Protein AF-A0A915CXR0-F1 (afdb_monomer)

Secondary structure (DSSP, 8-state):
--------HHHHHTTTT---TTT-SS-EEEEEEEHHHHHHSHHHHHHHHHHHHHHHHHBTBPPTTS--EEEEEE-SSEEEEEEE-EEEEHHHHHH--TTSPPPHHHHHHHHHHHHHHHHHHHHTTEE-S---GGGEEEEPTT-TTTTT-EEE--GGG-EE-EEE-SSSEEEPPPPS-----S-GGGS-HHHHHHHHHHHHHHTT-

Radius of gyration: 19.07 Å; Cα contacts (8 Å, |Δi|>4): 273; chains: 1; bounding box: 48×56×52 Å

Structure (mmCIF, N/CA/C/O backbone):
data_AF-A0A915CXR0-F1
#
_entry.id   AF-A0A915CXR0-F1
#
loop_
_atom_site.group_PDB
_atom_site.id
_atom_site.type_symbol
_atom_site.label_atom_id
_atom_site.label_alt_id
_atom_site.label_comp_id
_atom_site.label_asym_id
_atom_site.label_entity_id
_atom_site.label_seq_id
_atom_site.pdbx_PDB_ins_code
_atom_site.Cartn_x
_atom_site.Cartn_y
_atom_site.Cartn_z
_atom_site.occupancy
_atom_site.B_iso_or_equiv
_atom_site.auth_seq_id
_atom_site.auth_comp_id
_atom_site.auth_asym_id
_atom_site.auth_atom_id
_atom_site.pdbx_PDB_model_num
ATOM 1 N N . MET A 1 1 ? 15.111 2.502 7.261 1.00 26.78 1 MET A N 1
ATOM 2 C CA . MET A 1 1 ? 13.637 2.606 7.262 1.00 26.78 1 MET A CA 1
ATOM 3 C C . MET A 1 1 ? 13.301 4.080 7.362 1.00 26.78 1 MET A C 1
ATOM 5 O O . MET A 1 1 ? 13.841 4.718 8.256 1.00 26.78 1 MET A O 1
ATOM 9 N N . ALA A 1 2 ? 12.519 4.637 6.434 1.00 27.25 2 ALA A N 1
ATOM 10 C CA . ALA A 1 2 ? 12.074 6.025 6.554 1.00 27.25 2 ALA A CA 1
ATOM 11 C C . ALA A 1 2 ? 11.246 6.151 7.842 1.00 27.25 2 ALA A C 1
ATOM 13 O O . ALA A 1 2 ? 10.321 5.364 8.048 1.00 27.25 2 ALA A O 1
ATOM 14 N N . LYS A 1 3 ? 11.623 7.074 8.732 1.00 24.77 3 LYS A N 1
ATOM 15 C CA . LYS A 1 3 ? 10.850 7.368 9.942 1.00 24.77 3 LYS A CA 1
ATOM 16 C C . LYS A 1 3 ? 9.503 7.946 9.499 1.00 24.77 3 LYS A C 1
ATOM 18 O O . LYS A 1 3 ? 9.456 9.057 8.987 1.00 24.77 3 LYS A O 1
ATOM 23 N N . LEU A 1 4 ? 8.426 7.182 9.678 1.00 31.64 4 LEU A N 1
ATOM 24 C CA . LEU A 1 4 ? 7.075 7.732 9.756 1.00 31.64 4 LEU A CA 1
ATOM 25 C C . LEU A 1 4 ? 7.041 8.559 11.041 1.00 31.64 4 LEU A C 1
ATOM 27 O O . LEU A 1 4 ? 7.026 7.992 12.130 1.00 31.64 4 LEU A O 1
ATOM 31 N N . LYS A 1 5 ? 7.138 9.881 10.927 1.00 31.34 5 LYS A N 1
ATOM 32 C CA . LYS A 1 5 ? 6.724 10.760 12.014 1.00 31.34 5 LYS A CA 1
ATOM 33 C C . LYS A 1 5 ? 5.252 11.087 11.772 1.00 31.34 5 LYS A C 1
ATOM 35 O O . LYS A 1 5 ? 4.917 11.587 10.701 1.00 31.34 5 LYS A O 1
ATOM 40 N N . GLU A 1 6 ? 4.392 10.799 12.744 1.00 36.78 6 GLU A N 1
ATOM 41 C CA . GLU A 1 6 ? 3.196 11.619 12.943 1.00 36.78 6 GLU A CA 1
ATOM 42 C C . GLU A 1 6 ? 3.721 12.991 13.357 1.00 36.78 6 GLU A C 1
ATOM 44 O O . GLU A 1 6 ? 4.193 13.174 14.475 1.00 36.78 6 GLU A O 1
ATOM 49 N N . VAL A 1 7 ? 3.781 13.915 12.408 1.00 38.22 7 VAL A N 1
ATOM 50 C CA . VAL A 1 7 ? 4.000 15.328 12.710 1.00 38.22 7 VAL A CA 1
ATOM 51 C C . VAL A 1 7 ? 2.616 15.946 12.596 1.00 38.22 7 VAL A C 1
ATOM 53 O O . VAL A 1 7 ? 1.957 15.755 11.568 1.00 38.22 7 VAL A O 1
ATOM 56 N N . SER A 1 8 ? 2.145 16.628 13.645 1.00 36.28 8 SER A N 1
ATOM 57 C CA . SER A 1 8 ? 1.047 17.579 13.474 1.00 36.28 8 SER A CA 1
ATOM 58 C C . SER A 1 8 ? 1.464 18.504 12.335 1.00 36.28 8 SER A C 1
ATOM 60 O O . SER A 1 8 ? 2.597 18.978 12.303 1.00 36.28 8 SER A O 1
ATOM 62 N N . ALA A 1 9 ? 0.598 18.670 11.337 1.00 42.03 9 ALA A N 1
ATOM 63 C CA . ALA A 1 9 ? 0.934 19.358 10.089 1.00 42.03 9 ALA A CA 1
ATOM 64 C C . ALA A 1 9 ? 1.612 20.731 10.315 1.00 42.03 9 ALA A C 1
ATOM 66 O O . ALA A 1 9 ? 2.439 21.142 9.509 1.00 42.03 9 ALA A O 1
ATOM 67 N N . GLU A 1 10 ? 1.351 21.348 11.465 1.00 39.72 10 GLU A N 1
ATOM 68 C CA . GLU A 1 10 ? 1.791 22.664 11.922 1.00 39.72 10 GLU A CA 1
ATOM 69 C C . GLU A 1 10 ? 3.322 22.864 12.017 1.00 39.72 10 GLU A C 1
ATOM 71 O O . GLU A 1 10 ? 3.811 23.930 11.654 1.00 39.72 10 GLU A O 1
ATOM 76 N N . GLU A 1 11 ? 4.128 21.877 12.440 1.00 41.47 11 GLU A N 1
ATOM 77 C CA . GLU A 1 11 ? 5.574 22.117 12.674 1.00 41.47 11 GLU A CA 1
ATOM 78 C C . GLU A 1 11 ? 6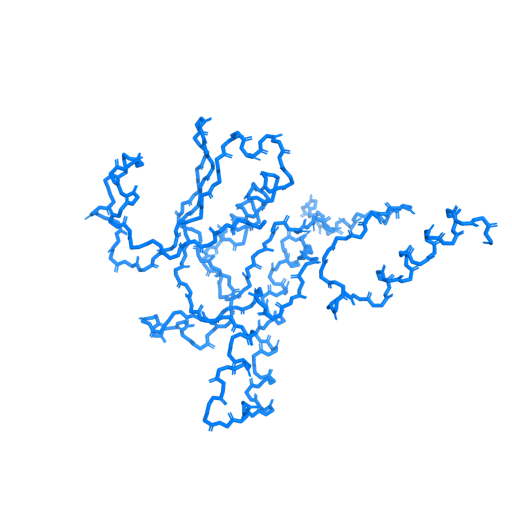.454 21.990 11.409 1.00 41.47 11 GLU A C 1
ATOM 80 O O . GLU A 1 11 ? 7.523 22.597 11.322 1.00 41.47 11 GLU A O 1
ATOM 85 N N . GLU A 1 12 ? 6.027 21.233 10.386 1.00 44.91 12 GLU A N 1
ATOM 86 C CA . GLU A 1 12 ? 6.722 21.180 9.080 1.00 44.91 12 GLU A CA 1
ATOM 87 C C . GLU A 1 12 ? 6.175 22.200 8.059 1.00 44.91 12 GLU A C 1
ATOM 89 O O . GLU A 1 12 ? 6.807 22.434 7.021 1.00 44.91 12 GLU A O 1
ATOM 94 N N . GLU A 1 13 ? 5.037 22.836 8.356 1.00 48.12 13 GLU A N 1
ATOM 95 C CA . GLU A 1 13 ? 4.336 23.814 7.513 1.00 48.12 13 GLU A CA 1
ATOM 96 C C . GLU A 1 13 ? 5.181 25.052 7.179 1.00 48.12 13 GLU A C 1
ATOM 98 O O . GLU A 1 13 ? 5.243 25.478 6.019 1.00 48.12 13 GLU A O 1
ATOM 103 N N . GLU A 1 14 ? 5.902 25.585 8.165 1.00 43.41 14 GLU A N 1
ATOM 104 C CA . GLU A 1 14 ? 6.707 26.802 8.015 1.00 43.41 14 GLU A CA 1
ATOM 105 C C . GLU A 1 14 ? 8.065 26.526 7.336 1.00 43.4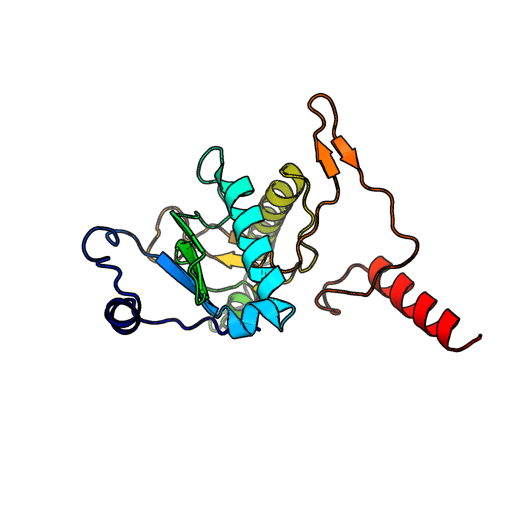1 14 GLU A C 1
ATOM 107 O O . GLU A 1 14 ? 8.513 27.271 6.463 1.00 43.41 14 GLU A O 1
ATOM 112 N N . SER A 1 15 ? 8.672 25.374 7.638 1.00 43.75 15 SER A N 1
ATOM 113 C CA . SER A 1 15 ? 9.957 24.904 7.087 1.00 43.75 15 SER A CA 1
ATOM 114 C C . SER A 1 15 ? 9.904 24.587 5.584 1.00 43.75 15 SER A C 1
ATOM 116 O O . SER A 1 15 ? 10.881 24.769 4.849 1.00 43.75 15 SER A O 1
ATOM 118 N N . LEU A 1 16 ? 8.753 24.113 5.095 1.00 51.19 16 LEU A N 1
ATOM 119 C CA . LEU A 1 16 ? 8.581 23.676 3.708 1.00 51.19 16 LEU A CA 1
ATOM 120 C C . LEU A 1 16 ? 8.106 24.795 2.762 1.00 51.19 16 LEU A C 1
ATOM 122 O O . LEU A 1 16 ? 8.087 24.580 1.543 1.00 51.19 16 LEU A O 1
ATOM 126 N N . GLY A 1 17 ? 7.741 25.973 3.287 1.00 43.50 17 GLY A N 1
ATOM 127 C CA . GLY A 1 17 ? 7.239 27.105 2.498 1.00 43.50 17 GLY A CA 1
ATOM 128 C C . GLY A 1 17 ? 5.940 26.791 1.746 1.00 43.50 17 GLY A C 1
ATOM 129 O O . GLY A 1 17 ? 5.690 27.336 0.668 1.00 43.50 17 GLY A O 1
ATOM 130 N N . ILE A 1 18 ? 5.136 25.860 2.265 1.00 47.56 18 ILE A N 1
ATOM 131 C CA . ILE A 1 18 ? 3.870 25.443 1.664 1.00 47.56 18 ILE A CA 1
ATOM 132 C C . ILE A 1 18 ? 2.758 26.071 2.504 1.00 47.56 18 ILE A C 1
ATOM 134 O O . ILE A 1 18 ? 2.482 25.605 3.598 1.00 47.56 18 ILE A O 1
ATOM 138 N N . LYS A 1 19 ? 2.093 27.117 1.997 1.00 37.53 19 LYS A N 1
ATOM 139 C CA . LYS A 1 19 ? 0.853 27.624 2.610 1.00 37.53 19 LYS A CA 1
ATOM 140 C C . LYS A 1 19 ? -0.260 26.599 2.373 1.00 37.53 19 LYS A C 1
ATOM 142 O O . LYS A 1 19 ? -0.901 26.605 1.324 1.00 37.53 19 LYS A O 1
ATOM 147 N N . THR A 1 20 ? -0.432 25.667 3.301 1.00 41.91 20 THR A N 1
ATOM 148 C CA . THR A 1 20 ? -1.381 24.548 3.207 1.00 41.91 20 THR A CA 1
ATOM 149 C C . THR A 1 20 ? -2.745 24.817 3.836 1.00 41.91 20 THR A C 1
ATOM 151 O O . THR A 1 20 ? -3.663 24.029 3.603 1.00 41.91 20 THR A O 1
ATOM 154 N N . ASN A 1 21 ? -2.925 25.955 4.517 1.00 32.81 21 ASN A N 1
ATOM 155 C CA . ASN A 1 21 ? -4.172 26.373 5.186 1.00 32.81 21 ASN A CA 1
ATOM 156 C C . ASN A 1 21 ? -5.400 26.554 4.264 1.00 32.81 21 ASN A C 1
ATOM 158 O O . ASN A 1 21 ? -6.452 26.986 4.714 1.00 32.81 21 ASN A O 1
ATOM 162 N N . GLN A 1 22 ? -5.302 26.197 2.981 1.00 34.38 22 GLN A N 1
ATOM 163 C CA . GLN A 1 22 ? -6.424 26.138 2.036 1.00 34.38 22 GLN A CA 1
ATOM 164 C C . GLN A 1 22 ? -6.694 24.731 1.464 1.00 34.38 22 GLN A C 1
ATOM 166 O O . GLN A 1 22 ? -7.588 24.576 0.638 1.00 34.38 22 GLN A O 1
ATOM 171 N N . LEU A 1 23 ? -5.939 23.696 1.864 1.00 40.81 23 LEU A N 1
ATOM 172 C CA . LEU A 1 23 ? -6.019 22.346 1.273 1.00 40.81 23 LEU A CA 1
ATOM 173 C C . LEU A 1 23 ? -6.339 21.217 2.269 1.00 40.81 23 LEU A C 1
ATOM 175 O O . LEU A 1 23 ? -6.594 20.090 1.827 1.00 40.81 23 LEU A O 1
ATOM 179 N N . PHE A 1 24 ? -6.326 21.470 3.578 1.00 42.81 24 PHE A N 1
ATOM 180 C CA . PHE A 1 24 ? -6.551 20.451 4.612 1.00 42.81 24 PHE A CA 1
ATOM 181 C C . PHE A 1 24 ? -7.911 20.617 5.304 1.00 42.81 24 PHE A C 1
ATOM 183 O O . PHE A 1 24 ? -7.994 20.810 6.507 1.00 42.81 24 PHE A O 1
ATOM 190 N N . GLY A 1 25 ? -8.987 20.505 4.521 1.00 39.56 25 GLY A N 1
ATOM 191 C CA . GLY A 1 25 ? -10.288 20.075 5.053 1.00 39.56 25 GLY A CA 1
ATOM 192 C C . GLY A 1 25 ? -10.361 18.554 5.281 1.00 39.56 25 GLY A C 1
ATOM 193 O O . GLY A 1 25 ? -11.210 18.093 6.032 1.00 39.56 25 GLY A O 1
ATOM 194 N N . ASP A 1 26 ? -9.430 17.791 4.685 1.00 51.69 26 ASP A N 1
ATOM 195 C CA . ASP A 1 26 ? -9.360 16.325 4.742 1.00 51.69 26 ASP A CA 1
ATOM 196 C C . ASP A 1 26 ? -7.982 15.845 5.237 1.00 51.69 26 ASP A C 1
ATOM 198 O O . ASP A 1 26 ? -6.942 16.328 4.775 1.00 51.69 26 ASP A O 1
ATOM 202 N N . TRP A 1 27 ? -7.988 14.860 6.139 1.00 61.66 27 TRP A N 1
ATOM 203 C CA . TRP A 1 27 ? -6.839 14.259 6.831 1.00 61.66 27 TRP A CA 1
ATOM 204 C C . TRP A 1 27 ? -5.802 13.615 5.886 1.00 61.66 27 TRP A C 1
ATOM 206 O O . TRP A 1 27 ? -6.132 12.729 5.089 1.00 61.66 27 TRP A O 1
ATOM 216 N N . LYS A 1 28 ? -4.524 14.016 5.976 1.00 69.19 28 LYS A N 1
ATOM 217 C CA . LYS A 1 28 ? -3.455 13.607 5.037 1.00 69.19 28 LYS A CA 1
ATOM 218 C C . LYS A 1 28 ? -2.113 13.375 5.748 1.00 69.19 28 LYS A C 1
ATOM 220 O O . LYS A 1 28 ? -1.812 14.047 6.725 1.00 69.19 28 LYS A O 1
ATOM 225 N N . ILE A 1 29 ? -1.292 12.456 5.226 1.00 72.88 29 ILE A N 1
ATOM 226 C CA . ILE A 1 29 ? 0.101 12.213 5.656 1.00 72.88 29 ILE A CA 1
ATOM 227 C C . ILE A 1 29 ? 1.060 12.768 4.607 1.00 72.88 29 ILE A C 1
ATOM 229 O O . ILE A 1 29 ? 0.870 12.542 3.407 1.00 72.88 29 ILE A O 1
ATOM 233 N N . VAL A 1 30 ? 2.143 13.405 5.060 1.00 69.81 30 VAL A N 1
ATOM 234 C CA . VAL A 1 30 ? 3.298 13.750 4.226 1.00 69.81 30 VAL A CA 1
ATOM 235 C C . VAL A 1 30 ? 4.421 12.743 4.468 1.00 69.81 30 VAL A C 1
ATOM 237 O O . VAL A 1 30 ? 4.936 12.621 5.574 1.00 69.81 30 VAL A O 1
ATOM 240 N N . LYS A 1 31 ? 4.833 12.017 3.424 1.00 75.62 31 LYS A N 1
ATOM 241 C CA . LYS A 1 31 ? 6.064 11.212 3.450 1.00 75.62 31 LYS A CA 1
ATOM 242 C C . LYS A 1 31 ? 7.155 11.979 2.716 1.00 75.62 31 LYS A C 1
ATOM 244 O O . LYS A 1 31 ? 6.983 12.281 1.535 1.00 75.62 31 LYS A O 1
ATOM 249 N N . LYS A 1 32 ? 8.266 12.271 3.395 1.00 73.06 32 LYS A N 1
ATOM 250 C CA . LYS A 1 32 ? 9.404 13.048 2.878 1.00 73.06 32 LYS A CA 1
ATOM 251 C C . LYS A 1 32 ? 10.704 12.251 2.990 1.00 73.06 32 LYS A C 1
ATOM 253 O O . LYS A 1 32 ? 10.903 11.523 3.959 1.00 73.06 32 LYS A O 1
ATOM 258 N N . LEU A 1 33 ? 11.578 12.390 1.995 1.00 75.88 33 LEU A N 1
ATOM 259 C CA . LEU A 1 33 ? 12.940 11.855 2.014 1.00 75.88 33 LEU A CA 1
ATOM 260 C C . LEU A 1 33 ? 13.914 12.867 1.407 1.00 75.88 33 LEU A C 1
ATOM 262 O O . LEU A 1 33 ? 13.716 13.300 0.269 1.00 75.88 33 LEU A O 1
ATOM 266 N N . ASP A 1 34 ? 14.978 13.198 2.131 1.00 75.19 34 ASP A N 1
ATOM 267 C CA . ASP A 1 34 ? 15.974 14.173 1.688 1.00 75.19 34 ASP A CA 1
ATOM 268 C C . ASP A 1 34 ? 16.840 13.649 0.527 1.00 75.19 34 ASP A C 1
ATOM 270 O O . ASP A 1 34 ? 17.131 12.463 0.409 1.00 75.19 34 ASP A O 1
ATOM 274 N N . GLU A 1 35 ? 17.271 14.537 -0.371 1.00 71.00 35 GLU A N 1
ATOM 275 C CA . GLU A 1 35 ? 17.984 14.215 -1.618 1.00 71.00 35 GLU A CA 1
ATOM 276 C C . GLU A 1 35 ? 19.396 13.684 -1.349 1.00 71.00 35 GLU A C 1
ATOM 278 O O . GLU A 1 35 ? 19.886 12.784 -2.040 1.00 71.00 35 GLU A O 1
ATOM 283 N N . ALA A 1 36 ? 20.043 14.211 -0.307 1.00 64.81 36 ALA A N 1
ATOM 284 C CA . ALA A 1 36 ? 21.334 13.721 0.162 1.00 64.81 36 ALA A CA 1
ATOM 285 C C . ALA A 1 36 ? 21.230 12.266 0.654 1.00 64.81 36 ALA A C 1
ATOM 287 O O . ALA A 1 36 ? 22.119 11.457 0.388 1.00 64.81 36 ALA A O 1
ATOM 288 N N . GLU A 1 37 ? 20.109 11.911 1.290 1.00 60.50 37 GLU A N 1
ATOM 289 C CA . GLU A 1 37 ? 19.794 10.534 1.676 1.00 60.50 37 GLU A CA 1
ATOM 290 C C . GLU A 1 37 ? 19.305 9.708 0.476 1.00 60.50 37 GLU A C 1
ATOM 292 O O . GLU A 1 37 ? 19.577 8.511 0.387 1.00 60.50 37 GLU A O 1
ATOM 297 N N . SER A 1 38 ? 18.631 10.334 -0.494 1.00 64.69 38 SER A N 1
ATOM 298 C CA . SER A 1 38 ? 18.097 9.664 -1.680 1.00 64.69 38 SER A CA 1
ATOM 299 C C . SER A 1 38 ? 19.177 9.216 -2.662 1.00 64.69 38 SER A C 1
ATOM 301 O O . SER A 1 38 ? 19.005 8.193 -3.319 1.00 64.69 38 SER A O 1
ATOM 303 N N . SER A 1 39 ? 20.238 9.997 -2.847 1.00 59.62 39 SER A N 1
ATOM 304 C CA . SER A 1 39 ? 21.308 9.674 -3.805 1.00 59.62 39 SER A CA 1
ATOM 305 C C . SER A 1 39 ? 22.260 8.597 -3.279 1.00 59.62 39 SER A C 1
ATOM 307 O O . SER A 1 39 ? 22.853 7.869 -4.070 1.00 59.62 39 SER A O 1
ATOM 309 N N . LYS A 1 40 ? 22.364 8.454 -1.952 1.00 56.38 40 LYS A N 1
ATOM 310 C CA . LYS A 1 40 ? 23.289 7.524 -1.285 1.00 56.38 40 LYS A CA 1
ATOM 311 C C . LYS A 1 40 ? 22.637 6.242 -0.761 1.00 56.38 40 LYS A C 1
ATOM 313 O O . LYS A 1 40 ? 23.356 5.313 -0.409 1.00 56.38 40 LYS A O 1
ATOM 318 N N . SER A 1 41 ? 21.305 6.159 -0.688 1.00 59.34 41 SER A N 1
ATOM 319 C CA . SER A 1 41 ? 20.619 5.031 -0.042 1.00 59.34 41 SER A CA 1
ATOM 320 C C . SER A 1 41 ? 19.628 4.297 -0.946 1.00 59.34 41 SER A C 1
ATOM 322 O O . SER A 1 41 ? 18.965 4.871 -1.810 1.00 59.34 41 SER A O 1
ATOM 324 N N . ILE A 1 42 ? 19.435 3.006 -0.652 1.00 61.94 42 ILE A N 1
ATOM 325 C CA . ILE A 1 42 ? 18.349 2.174 -1.200 1.00 61.94 42 ILE A CA 1
ATOM 326 C C . ILE A 1 42 ? 16.972 2.832 -0.957 1.00 61.94 42 ILE A C 1
ATOM 328 O O . ILE A 1 42 ? 16.056 2.661 -1.763 1.00 61.94 42 ILE A O 1
ATOM 332 N N . GLY A 1 43 ? 16.834 3.630 0.111 1.00 59.91 43 GLY A N 1
ATOM 333 C CA . GLY A 1 43 ? 15.615 4.371 0.444 1.00 59.91 43 GLY A CA 1
ATOM 334 C C . GLY A 1 43 ? 15.229 5.429 -0.594 1.00 59.91 43 GLY A C 1
ATOM 335 O O . GLY A 1 43 ? 14.043 5.636 -0.842 1.00 59.91 43 GLY A O 1
ATOM 336 N N . GLY A 1 44 ? 16.209 6.032 -1.273 1.00 65.56 44 GLY A N 1
ATOM 337 C CA . GLY A 1 44 ? 15.968 6.993 -2.352 1.00 65.56 44 GLY A CA 1
ATOM 338 C C . GLY A 1 44 ? 15.289 6.405 -3.575 1.00 65.56 44 GLY A C 1
ATOM 339 O O . GLY A 1 44 ? 14.363 6.992 -4.133 1.00 65.56 44 GLY A O 1
ATOM 340 N N . ALA A 1 45 ? 15.722 5.212 -3.980 1.00 75.00 45 ALA A N 1
ATOM 341 C CA . ALA A 1 45 ? 15.052 4.467 -5.038 1.00 75.00 45 ALA A CA 1
ATOM 342 C C . ALA A 1 45 ? 13.653 4.002 -4.596 1.00 75.00 45 ALA A C 1
ATOM 344 O O . ALA A 1 45 ? 12.731 3.986 -5.409 1.00 75.00 45 ALA A O 1
ATOM 345 N N . ALA A 1 46 ? 13.487 3.674 -3.311 1.00 82.88 46 ALA A N 1
ATOM 346 C CA . ALA A 1 46 ? 12.229 3.190 -2.756 1.00 82.88 46 ALA A CA 1
ATOM 347 C C . ALA A 1 46 ? 11.114 4.249 -2.793 1.00 82.88 46 ALA A C 1
ATOM 349 O O . ALA A 1 46 ? 10.037 3.945 -3.296 1.00 82.88 46 ALA A O 1
ATOM 350 N N . ILE A 1 47 ? 11.358 5.494 -2.353 1.00 84.75 47 ILE A N 1
ATOM 351 C CA . ILE A 1 47 ? 10.305 6.534 -2.376 1.00 84.75 47 ILE A CA 1
ATOM 352 C C . ILE A 1 47 ? 9.894 6.910 -3.805 1.00 84.75 47 ILE A C 1
ATOM 354 O O . ILE A 1 47 ? 8.717 7.120 -4.080 1.00 84.75 47 ILE A O 1
ATOM 358 N N . LYS A 1 48 ? 10.853 6.950 -4.740 1.00 87.38 48 LYS A N 1
ATOM 359 C CA . LYS A 1 48 ? 10.582 7.227 -6.160 1.00 87.38 48 LYS A CA 1
ATOM 360 C C . LYS A 1 48 ? 9.708 6.136 -6.771 1.00 87.38 48 LYS A C 1
ATOM 362 O O . LYS A 1 48 ? 8.760 6.433 -7.491 1.00 87.38 48 LYS A O 1
ATOM 367 N N . LEU A 1 49 ? 10.021 4.878 -6.461 1.00 90.69 49 LEU A N 1
ATOM 368 C CA . LEU A 1 49 ? 9.231 3.732 -6.888 1.00 90.69 49 LEU A CA 1
ATOM 369 C C . LEU A 1 49 ? 7.830 3.750 -6.269 1.00 90.69 49 LEU A C 1
ATOM 371 O O . LEU A 1 49 ? 6.857 3.489 -6.968 1.00 90.69 49 LEU A O 1
ATOM 375 N N . GLU A 1 50 ? 7.723 4.075 -4.984 1.00 92.44 50 GLU A N 1
ATOM 376 C CA . GLU A 1 50 ? 6.448 4.132 -4.276 1.00 92.44 50 GLU A CA 1
ATOM 377 C C . GLU A 1 50 ? 5.518 5.197 -4.854 1.00 92.44 50 GLU A C 1
ATOM 379 O O . GLU A 1 50 ? 4.357 4.900 -5.126 1.00 92.44 50 GLU A O 1
ATOM 384 N N . ILE A 1 51 ? 6.053 6.390 -5.134 1.00 91.75 51 ILE A N 1
ATOM 385 C CA . ILE A 1 51 ? 5.335 7.452 -5.844 1.00 91.75 51 ILE A CA 1
ATOM 386 C C . ILE A 1 51 ? 4.850 6.948 -7.206 1.00 91.75 51 ILE A C 1
ATOM 388 O O . ILE A 1 51 ? 3.660 7.039 -7.488 1.00 91.75 51 ILE A O 1
ATOM 392 N N . ALA A 1 52 ? 5.732 6.357 -8.018 1.00 93.12 52 ALA A N 1
ATOM 393 C CA . ALA A 1 52 ? 5.372 5.887 -9.356 1.00 93.12 52 ALA A CA 1
ATOM 394 C C . ALA A 1 52 ? 4.270 4.810 -9.330 1.00 93.12 52 ALA A C 1
ATOM 396 O O . ALA A 1 52 ? 3.346 4.832 -10.142 1.00 93.12 52 ALA A O 1
ATOM 397 N N . VAL A 1 53 ? 4.339 3.869 -8.383 1.00 94.19 53 VAL A N 1
ATOM 398 C CA . VAL A 1 53 ? 3.316 2.827 -8.214 1.00 94.19 53 VAL A CA 1
ATOM 399 C C . VAL A 1 53 ? 1.987 3.437 -7.763 1.00 94.19 53 VAL A C 1
ATOM 401 O O . VAL A 1 53 ? 0.944 3.100 -8.321 1.00 94.19 53 VAL A O 1
ATOM 404 N N . LEU A 1 54 ? 2.007 4.363 -6.800 1.00 93.75 54 LEU A N 1
ATOM 405 C CA . LEU A 1 54 ? 0.803 5.050 -6.331 1.00 93.75 54 LEU A CA 1
ATOM 406 C C . LEU A 1 54 ? 0.156 5.913 -7.420 1.00 93.75 54 LEU A C 1
ATOM 408 O O . LEU A 1 54 ? -1.069 5.909 -7.529 1.00 93.75 54 LEU A O 1
ATOM 412 N N . GLU A 1 55 ? 0.945 6.603 -8.245 1.00 93.50 55 GLU A N 1
ATOM 413 C CA . GLU A 1 55 ? 0.450 7.361 -9.401 1.00 93.50 55 GLU A CA 1
ATOM 414 C C . GLU A 1 55 ? -0.290 6.447 -10.387 1.00 93.50 55 GLU A C 1
ATOM 416 O O . GLU A 1 55 ? -1.398 6.769 -10.815 1.00 93.50 55 GLU A O 1
ATOM 421 N N . LEU A 1 56 ? 0.268 5.271 -10.698 1.00 93.81 56 LEU A N 1
ATOM 422 C CA . LEU A 1 56 ? -0.384 4.292 -11.573 1.00 93.81 56 LEU A CA 1
ATOM 423 C C . LEU A 1 56 ? -1.673 3.727 -10.968 1.00 93.81 56 LEU A C 1
ATOM 425 O O . LEU A 1 56 ? -2.672 3.585 -11.674 1.00 93.81 56 LEU A O 1
ATOM 429 N N . LEU A 1 57 ? -1.672 3.427 -9.667 1.00 94.00 57 LEU A N 1
ATOM 430 C CA . LEU A 1 57 ? -2.856 2.928 -8.964 1.00 94.00 57 LEU A CA 1
ATOM 431 C C . LEU A 1 57 ? -3.991 3.964 -8.920 1.00 94.00 57 LEU A C 1
ATOM 433 O O . LEU A 1 57 ? -5.153 3.568 -8.969 1.00 94.00 57 LEU A O 1
ATOM 437 N N . ASN A 1 58 ? -3.659 5.259 -8.869 1.00 92.94 58 ASN A N 1
ATOM 438 C CA . ASN A 1 58 ? -4.610 6.373 -8.767 1.00 92.94 58 ASN A CA 1
ATOM 439 C C . ASN A 1 58 ? -4.974 7.026 -10.120 1.00 92.94 58 ASN A C 1
ATOM 441 O O . ASN A 1 58 ? -5.788 7.947 -10.146 1.00 92.94 58 ASN A O 1
ATOM 445 N N . LYS A 1 59 ? -4.407 6.569 -11.250 1.00 88.56 59 LYS A N 1
ATOM 446 C CA . LYS A 1 59 ? -4.544 7.215 -12.574 1.00 88.56 59 LYS A CA 1
ATOM 447 C C . LYS A 1 59 ? -5.994 7.352 -13.072 1.00 88.56 59 LYS A C 1
ATOM 449 O O . LYS A 1 59 ? -6.295 8.310 -13.773 1.00 88.56 59 LYS A O 1
ATOM 454 N N . ASN A 1 60 ? -6.877 6.420 -12.702 1.00 78.69 60 ASN A N 1
ATOM 455 C CA . ASN A 1 60 ? -8.261 6.332 -13.192 1.00 78.69 60 ASN A CA 1
ATOM 456 C C . ASN A 1 60 ? -9.291 6.427 -12.048 1.00 78.69 60 ASN A C 1
ATOM 458 O O . ASN A 1 60 ? -10.240 5.649 -12.020 1.00 78.69 60 ASN A O 1
ATOM 462 N N . ASN A 1 61 ? -9.088 7.369 -11.121 1.00 77.94 61 ASN A N 1
ATOM 463 C CA . ASN A 1 61 ? -9.787 7.553 -9.836 1.00 77.94 61 ASN A CA 1
ATOM 464 C C . ASN A 1 61 ? -9.167 6.807 -8.650 1.00 77.94 61 ASN A C 1
ATOM 466 O O . ASN A 1 61 ? -8.368 5.879 -8.791 1.00 77.94 61 ASN A O 1
ATOM 470 N N . SER A 1 62 ? -9.566 7.248 -7.452 1.00 76.31 62 SER A N 1
ATOM 471 C CA . SER A 1 62 ? -9.219 6.593 -6.196 1.00 76.31 62 SER A CA 1
ATOM 472 C C . SER A 1 62 ? -9.769 5.171 -6.200 1.00 76.31 62 SER A C 1
ATOM 474 O O . SER A 1 62 ? -10.979 4.959 -6.289 1.00 76.31 62 SER A O 1
ATOM 476 N N . LYS A 1 63 ? -8.871 4.193 -6.098 1.00 85.25 63 LYS A N 1
ATOM 477 C CA . LYS A 1 63 ? -9.255 2.799 -5.912 1.00 85.25 63 LYS A CA 1
ATOM 478 C C . LYS A 1 63 ? -9.441 2.513 -4.425 1.00 85.25 63 LYS A C 1
ATOM 480 O O . LYS A 1 63 ? -8.666 2.968 -3.584 1.00 85.25 63 LYS A O 1
ATOM 485 N N . MET A 1 64 ? -10.458 1.720 -4.111 1.00 86.06 64 MET A N 1
ATOM 486 C CA . MET A 1 64 ? -10.607 1.110 -2.791 1.00 86.06 64 MET A CA 1
ATOM 487 C C . MET A 1 64 ? -9.363 0.243 -2.503 1.00 86.06 64 MET A C 1
ATOM 489 O O . MET A 1 64 ? -8.767 -0.289 -3.435 1.00 86.06 64 MET A O 1
ATOM 493 N N . TYR A 1 65 ? -8.943 0.113 -1.241 1.00 95.25 65 TYR A N 1
ATOM 494 C CA . TYR A 1 65 ? -7.772 -0.678 -0.801 1.00 95.25 65 TYR A CA 1
ATOM 495 C C . TYR A 1 65 ? -6.371 -0.103 -1.075 1.00 95.25 65 TYR A C 1
ATOM 497 O O . TYR A 1 65 ? -5.369 -0.756 -0.770 1.00 95.25 65 TYR A O 1
ATOM 505 N N . VAL A 1 66 ? -6.259 1.117 -1.600 1.00 93.50 66 VAL A N 1
ATOM 506 C CA . VAL A 1 66 ? -4.975 1.827 -1.736 1.00 93.50 66 VAL A CA 1
ATOM 507 C C . VAL A 1 66 ? -5.118 3.280 -1.271 1.00 93.50 66 VAL A C 1
ATOM 509 O O . VAL A 1 66 ? -6.201 3.855 -1.409 1.00 93.50 66 VAL A O 1
ATOM 512 N N . PRO A 1 67 ? -4.071 3.894 -0.695 1.00 91.50 67 PRO A N 1
ATOM 513 C CA . PRO A 1 67 ? -4.127 5.299 -0.310 1.00 91.50 67 PRO A CA 1
ATOM 514 C C . PRO A 1 67 ? -4.342 6.182 -1.533 1.00 91.50 67 PRO A C 1
ATOM 516 O O . PRO A 1 67 ? -3.747 5.957 -2.595 1.00 91.50 67 PRO A O 1
ATOM 519 N N . GLN A 1 68 ? -5.146 7.229 -1.366 1.00 90.38 68 GLN A N 1
ATOM 520 C CA . GLN A 1 68 ? -5.259 8.247 -2.392 1.00 90.38 68 GLN A CA 1
ATOM 521 C C . GLN A 1 68 ? -3.988 9.086 -2.396 1.00 90.38 68 GLN A C 1
ATOM 523 O O . GLN A 1 68 ? -3.582 9.620 -1.363 1.00 90.38 68 GLN A O 1
ATOM 528 N N . LEU A 1 69 ? -3.366 9.207 -3.565 1.00 90.38 69 LEU A N 1
ATOM 529 C CA . LEU A 1 69 ? -2.251 10.119 -3.771 1.00 90.38 69 LEU A CA 1
ATOM 530 C C . LEU A 1 69 ? -2.799 11.492 -4.160 1.00 90.38 69 LEU A C 1
ATOM 532 O O . LEU A 1 69 ? -3.333 11.664 -5.252 1.00 90.38 69 LEU A O 1
ATOM 536 N N . PHE A 1 70 ? -2.652 12.477 -3.276 1.00 86.62 70 PHE A N 1
ATOM 537 C CA . PHE A 1 70 ? -3.095 13.849 -3.537 1.00 86.62 70 PHE A CA 1
ATOM 538 C C . PHE A 1 70 ? -2.037 14.661 -4.275 1.00 86.62 70 PHE A C 1
ATOM 540 O O . PHE A 1 70 ? -2.351 15.501 -5.118 1.00 86.62 70 PHE A O 1
ATOM 547 N N . ARG A 1 71 ? -0.764 14.458 -3.924 1.00 86.00 71 ARG A N 1
ATOM 548 C CA . ARG A 1 71 ? 0.352 15.203 -4.507 1.00 86.00 71 ARG A CA 1
ATOM 549 C C . ARG A 1 71 ? 1.637 14.410 -4.379 1.00 86.00 71 ARG A C 1
ATOM 551 O O . ARG A 1 71 ? 1.934 13.910 -3.306 1.00 86.00 71 ARG A O 1
ATOM 558 N N . ALA A 1 72 ? 2.445 14.395 -5.428 1.00 87.50 72 ALA A N 1
ATOM 559 C CA . ALA A 1 72 ? 3.840 13.987 -5.359 1.00 87.50 72 ALA A CA 1
ATOM 560 C C . ALA A 1 72 ? 4.709 15.024 -6.070 1.00 87.50 72 ALA A C 1
ATOM 562 O O . ALA A 1 72 ? 4.345 15.557 -7.129 1.00 87.50 72 ALA A O 1
ATOM 563 N N . ARG A 1 73 ? 5.844 15.372 -5.462 1.00 84.00 73 ARG A N 1
ATOM 564 C CA . ARG A 1 73 ? 6.782 16.340 -6.033 1.00 84.00 73 ARG A CA 1
ATOM 565 C C . ARG A 1 73 ? 8.217 15.992 -5.676 1.00 84.00 73 ARG A C 1
ATOM 567 O O . ARG A 1 73 ? 8.542 15.580 -4.565 1.00 84.00 73 ARG A O 1
ATOM 574 N N . ARG A 1 74 ? 9.089 16.284 -6.635 1.00 83.62 74 ARG A N 1
ATOM 575 C CA . ARG A 1 74 ? 10.531 16.348 -6.442 1.00 83.62 74 ARG A CA 1
ATOM 576 C C . ARG A 1 74 ? 10.950 17.797 -6.224 1.00 83.62 74 ARG A C 1
ATOM 578 O O . ARG A 1 74 ? 10.601 18.674 -7.014 1.00 83.62 74 ARG A O 1
ATOM 585 N N . ARG A 1 75 ? 11.718 18.050 -5.171 1.00 81.25 75 ARG A N 1
ATOM 586 C CA . ARG A 1 75 ? 12.434 19.309 -4.934 1.00 81.25 75 ARG A CA 1
ATOM 587 C C . ARG A 1 75 ? 13.935 19.066 -5.090 1.00 81.25 75 ARG A C 1
ATOM 589 O O . ARG A 1 75 ? 14.382 17.930 -5.181 1.00 81.25 75 ARG A O 1
ATOM 596 N N . LYS A 1 76 ? 14.728 20.143 -5.127 1.00 76.25 76 LYS A N 1
ATOM 597 C CA . LYS A 1 76 ? 16.197 20.042 -5.222 1.00 76.25 76 LYS A CA 1
ATOM 598 C C . LYS A 1 76 ? 16.812 19.298 -4.028 1.00 76.25 76 LYS A C 1
ATOM 600 O O . LYS A 1 76 ? 17.840 18.661 -4.191 1.00 76.25 76 LYS A O 1
ATOM 605 N N . LYS A 1 77 ? 16.192 19.412 -2.848 1.00 76.88 77 LYS A N 1
ATOM 606 C CA . LYS A 1 77 ? 16.710 18.882 -1.580 1.00 76.88 77 LYS A CA 1
ATOM 607 C C . LYS A 1 77 ? 15.949 17.680 -1.032 1.00 76.88 77 LYS A C 1
ATOM 609 O O . LYS A 1 77 ? 16.437 17.106 -0.074 1.00 76.88 77 LYS A O 1
ATOM 614 N N . PHE A 1 78 ? 14.792 17.311 -1.582 1.00 78.06 78 PHE A N 1
ATOM 615 C CA . PHE A 1 78 ? 13.994 16.185 -1.086 1.00 78.06 78 PHE A CA 1
ATOM 616 C C . PHE A 1 78 ? 12.910 15.765 -2.082 1.00 78.06 78 PHE A C 1
ATOM 618 O O . PHE A 1 78 ? 12.485 16.542 -2.942 1.00 78.06 78 PHE A O 1
ATOM 625 N N . HIS A 1 79 ? 12.411 14.546 -1.914 1.00 80.56 79 HIS A N 1
ATOM 626 C CA . HIS A 1 79 ? 11.190 14.046 -2.534 1.00 80.56 79 HIS A CA 1
ATOM 627 C C . HIS A 1 79 ? 10.092 13.961 -1.480 1.00 80.56 79 HIS A C 1
ATOM 629 O O . HIS A 1 79 ? 10.365 13.600 -0.335 1.00 80.56 79 HIS A O 1
ATOM 635 N N . TYR A 1 80 ? 8.854 14.275 -1.858 1.00 82.81 80 TYR A N 1
ATOM 636 C CA . TYR A 1 80 ? 7.720 14.079 -0.964 1.00 82.81 80 TYR A CA 1
ATOM 637 C C . TYR A 1 80 ? 6.456 13.647 -1.697 1.00 82.81 80 TYR A C 1
ATOM 639 O O . TYR A 1 80 ? 6.267 13.928 -2.887 1.00 82.81 80 TYR A O 1
ATOM 647 N N . MET A 1 81 ? 5.571 13.009 -0.940 1.00 85.62 81 MET A N 1
ATOM 648 C CA . MET A 1 81 ? 4.203 12.732 -1.345 1.00 85.62 81 MET A CA 1
ATOM 649 C C . MET A 1 81 ? 3.218 13.012 -0.216 1.00 85.62 81 MET A C 1
ATOM 651 O O . MET A 1 81 ? 3.542 12.844 0.956 1.00 85.62 81 MET A O 1
ATOM 655 N N . VAL A 1 82 ? 2.020 13.437 -0.601 1.00 86.44 82 VAL A N 1
ATOM 656 C CA . VAL A 1 82 ? 0.869 13.687 0.262 1.00 86.44 82 VAL A CA 1
ATOM 657 C C . VAL A 1 82 ? -0.184 12.643 -0.072 1.00 86.44 82 VAL A C 1
ATOM 659 O O . VAL A 1 82 ? -0.661 12.590 -1.211 1.00 86.44 82 VAL A O 1
ATOM 662 N N . VAL A 1 83 ? -0.533 11.818 0.908 1.00 87.94 83 VAL A N 1
ATOM 663 C CA . VAL A 1 83 ? -1.470 10.696 0.762 1.00 87.94 83 VAL A CA 1
ATOM 664 C C . VAL A 1 83 ? -2.551 10.732 1.841 1.00 87.94 83 VAL A C 1
ATOM 666 O O . VAL A 1 83 ? -2.430 11.484 2.806 1.00 87.94 83 VAL A O 1
ATOM 669 N N . THR A 1 84 ? -3.611 9.937 1.690 1.00 87.38 84 THR A N 1
ATOM 670 C CA . THR A 1 84 ? -4.649 9.765 2.725 1.00 87.38 84 THR A CA 1
ATOM 671 C C . THR A 1 84 ? -4.039 9.350 4.065 1.00 87.38 84 THR A C 1
ATOM 673 O O . THR A 1 84 ? -3.200 8.448 4.103 1.00 87.38 84 THR A O 1
ATOM 676 N N . LEU A 1 85 ? -4.482 9.978 5.160 1.00 86.62 85 LEU A N 1
ATOM 677 C CA . LEU A 1 85 ? -4.190 9.500 6.513 1.00 86.62 85 LEU A CA 1
ATOM 678 C C . LEU A 1 85 ? -4.923 8.180 6.766 1.00 86.62 85 LEU A C 1
ATOM 680 O O . LEU A 1 85 ? -6.122 8.064 6.520 1.00 86.62 85 LEU A O 1
ATOM 684 N N . LEU A 1 86 ? -4.193 7.181 7.251 1.00 89.38 86 LEU A N 1
ATOM 685 C CA . LEU A 1 86 ? -4.718 5.857 7.576 1.00 89.38 86 LEU A CA 1
ATOM 686 C C . LEU A 1 86 ? -4.578 5.585 9.076 1.00 89.38 86 LEU A C 1
ATOM 688 O O . LEU A 1 86 ? -3.907 6.327 9.786 1.00 89.38 86 LEU A O 1
ATOM 692 N N . GLY A 1 87 ? -5.259 4.548 9.552 1.00 89.69 87 GLY A N 1
ATOM 693 C CA . GLY A 1 87 ? -5.255 4.133 10.949 1.00 89.69 87 GLY A CA 1
ATOM 694 C C . GLY A 1 87 ? -4.162 3.114 11.268 1.00 89.69 87 GLY A C 1
ATOM 695 O O . GLY A 1 87 ? -3.030 3.186 10.795 1.00 89.69 87 GLY A O 1
ATOM 696 N N . GLU A 1 88 ? -4.511 2.135 12.098 1.00 89.38 88 GLU A N 1
ATOM 697 C CA . GLU A 1 88 ? -3.571 1.129 12.589 1.00 89.38 88 GLU A CA 1
ATOM 698 C C . GLU A 1 88 ? -3.299 0.026 11.562 1.00 89.38 88 GLU A C 1
ATOM 700 O O . GLU A 1 88 ? -4.169 -0.378 10.784 1.00 89.38 88 GLU A O 1
ATOM 705 N N . ASN A 1 89 ? -2.076 -0.507 11.584 1.00 91.44 89 ASN A N 1
ATOM 706 C CA . ASN A 1 89 ? -1.712 -1.659 10.768 1.00 91.44 89 ASN A CA 1
ATOM 707 C C . ASN A 1 89 ? -2.185 -2.983 11.393 1.00 91.44 89 ASN A C 1
ATOM 709 O O . ASN A 1 89 ? -2.398 -3.085 12.603 1.00 91.44 89 ASN A O 1
ATOM 713 N N . LEU A 1 90 ? -2.288 -4.038 10.580 1.00 90.19 90 LEU A N 1
ATOM 714 C CA . LEU A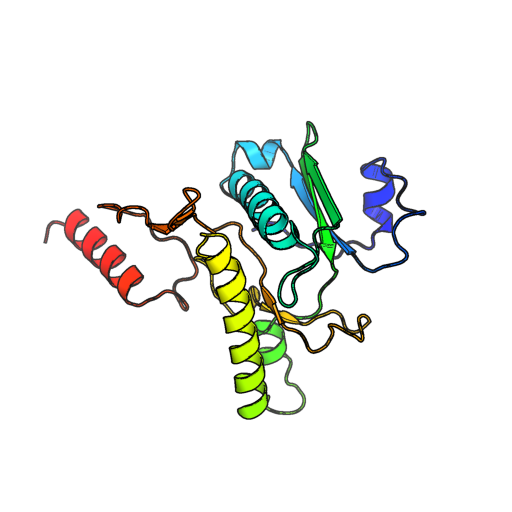 1 90 ? -2.790 -5.339 11.037 1.00 90.19 90 LEU A CA 1
ATOM 715 C C . LEU A 1 90 ? -1.886 -6.018 12.079 1.00 90.19 90 LEU A C 1
ATOM 717 O O . LEU A 1 90 ? -2.358 -6.869 12.835 1.00 90.19 90 LEU A O 1
ATOM 721 N N . ARG A 1 91 ? -0.592 -5.663 12.157 1.00 89.00 91 ARG A N 1
ATOM 722 C CA . ARG A 1 91 ? 0.281 -6.149 13.240 1.00 89.00 91 ARG A CA 1
ATOM 723 C C . ARG A 1 91 ? -0.137 -5.532 14.570 1.00 89.00 91 ARG A C 1
ATOM 725 O O . ARG A 1 91 ? -0.271 -6.293 15.525 1.00 89.00 91 ARG A O 1
ATOM 732 N N . SER A 1 92 ? -0.331 -4.214 14.605 1.00 88.12 92 SER A N 1
ATOM 733 C CA . SER A 1 92 ? -0.795 -3.481 15.786 1.00 88.12 92 SER A CA 1
ATOM 734 C C . SER A 1 92 ? -2.174 -3.967 16.216 1.00 88.12 92 SER A C 1
ATOM 736 O O . SER A 1 92 ? -2.351 -4.323 17.374 1.00 88.12 92 SER A O 1
ATOM 738 N N . LEU A 1 93 ? -3.099 -4.132 15.264 1.00 86.12 93 LEU A N 1
ATOM 739 C CA . LEU A 1 93 ? -4.447 -4.643 15.526 1.00 86.12 93 LEU A CA 1
ATOM 740 C C . LEU A 1 93 ? -4.425 -6.035 16.186 1.00 86.12 93 LEU A C 1
ATOM 742 O O . LEU A 1 93 ? -5.191 -6.315 17.102 1.00 86.12 93 LEU A O 1
ATOM 746 N N . ARG A 1 94 ? -3.501 -6.909 15.761 1.00 84.94 94 ARG A N 1
ATOM 747 C CA . ARG A 1 94 ? -3.304 -8.233 16.372 1.00 84.94 94 ARG A CA 1
ATOM 748 C C . ARG A 1 94 ? -2.739 -8.159 17.793 1.00 84.94 94 ARG A C 1
ATOM 750 O O . ARG A 1 94 ? -3.022 -9.046 18.588 1.00 84.94 94 ARG A O 1
ATOM 757 N N . THR A 1 95 ? -1.876 -7.186 18.083 1.00 83.31 95 THR A N 1
ATOM 758 C CA . THR A 1 95 ? -1.213 -7.061 19.393 1.00 83.31 95 THR A CA 1
ATOM 759 C C . THR A 1 95 ? -2.030 -6.276 20.408 1.00 83.31 95 THR A C 1
ATOM 761 O O . THR A 1 95 ? -1.930 -6.564 21.594 1.00 83.31 95 THR A O 1
ATOM 764 N N . ASP A 1 96 ? -2.835 -5.312 19.960 1.00 71.88 96 ASP A N 1
ATOM 765 C CA . ASP A 1 96 ? -3.598 -4.405 20.824 1.00 71.88 96 ASP A CA 1
ATOM 766 C C . ASP A 1 96 ? -5.002 -4.932 21.157 1.00 71.88 96 ASP A C 1
ATOM 768 O O . ASP A 1 96 ? -5.842 -4.216 21.695 1.00 71.88 96 ASP A O 1
ATOM 772 N N . SER A 1 97 ? -5.275 -6.211 20.875 1.00 62.50 97 SER A N 1
ATOM 773 C CA . SER A 1 97 ? -6.520 -6.882 21.252 1.00 62.50 97 SER A CA 1
ATOM 774 C C . SER A 1 97 ? -6.584 -7.117 22.772 1.00 62.50 97 SER A C 1
ATOM 776 O O . SER A 1 97 ? -6.566 -8.254 23.245 1.00 62.50 97 SER A O 1
ATOM 778 N N . LYS A 1 98 ? -6.642 -6.029 23.547 1.00 54.62 98 LYS A N 1
ATOM 779 C CA . LYS A 1 98 ? -6.834 -5.994 25.005 1.00 54.62 98 LYS A CA 1
ATOM 780 C C . LYS A 1 98 ? -8.221 -6.498 25.426 1.00 54.62 98 LYS A C 1
ATOM 782 O O . LYS A 1 98 ? -8.428 -6.792 26.594 1.00 54.62 98 LYS A O 1
ATOM 787 N N . THR A 1 99 ? -9.157 -6.627 24.482 1.00 50.56 99 THR A N 1
ATOM 788 C CA . THR A 1 99 ? -10.570 -6.981 24.714 1.00 50.56 99 THR A CA 1
ATOM 789 C C . THR A 1 99 ? -10.968 -8.378 24.222 1.00 50.56 99 THR A C 1
ATOM 791 O O . THR A 1 99 ? -12.144 -8.726 24.246 1.00 50.56 99 THR A O 1
ATOM 794 N N . GLY A 1 100 ? -10.009 -9.209 23.809 1.00 56.19 100 GLY A N 1
ATOM 795 C CA . GLY A 1 100 ? -10.278 -10.555 23.303 1.00 56.19 100 GLY A CA 1
ATOM 796 C C . GLY A 1 100 ? -9.809 -10.731 21.865 1.00 56.19 100 GLY A C 1
ATOM 797 O O . GLY A 1 100 ? -9.723 -9.783 21.086 1.00 56.19 100 GLY A O 1
ATOM 798 N N . ARG A 1 101 ? -9.434 -11.966 21.528 1.00 70.38 101 ARG A N 1
ATOM 799 C CA . ARG A 1 101 ? -8.898 -12.327 20.211 1.00 70.38 101 ARG A CA 1
ATOM 800 C C . ARG A 1 101 ? -9.865 -11.876 19.115 1.00 70.38 101 ARG A C 1
ATOM 802 O O . ARG A 1 101 ? -11.051 -12.188 19.169 1.00 70.38 101 ARG A O 1
ATOM 809 N N . ILE A 1 102 ? -9.342 -11.193 18.098 1.00 81.44 102 ILE A N 1
ATOM 810 C CA . ILE A 1 102 ? -10.084 -10.928 16.859 1.00 81.44 102 ILE A CA 1
ATOM 811 C C . ILE A 1 102 ? -10.573 -12.268 16.309 1.00 81.44 102 ILE A C 1
ATOM 813 O O . ILE A 1 102 ? -9.784 -13.209 16.180 1.00 81.44 102 ILE A O 1
ATOM 817 N N . SER A 1 103 ? -11.868 -12.346 16.011 1.00 88.50 103 SER A N 1
ATOM 818 C CA . SER A 1 103 ? -12.501 -13.589 15.582 1.00 88.50 103 SER A CA 1
ATOM 819 C C . SER A 1 103 ? -11.946 -14.080 14.239 1.00 88.50 103 SER A C 1
ATOM 821 O O . SER A 1 103 ? -11.451 -13.292 13.421 1.00 88.50 103 SER A O 1
ATOM 823 N N . ALA A 1 104 ? -12.051 -15.384 13.982 1.00 89.69 104 ALA A N 1
ATOM 824 C CA . ALA A 1 104 ? -11.600 -15.982 12.725 1.00 89.69 104 ALA A CA 1
ATOM 825 C C . ALA A 1 104 ? -12.347 -15.401 11.510 1.00 89.69 104 ALA A C 1
ATOM 827 O O . ALA A 1 104 ? -11.758 -15.184 10.450 1.00 89.69 104 ALA A O 1
ATOM 828 N N . GLU A 1 105 ? -13.626 -15.063 11.669 1.00 93.69 105 GLU A N 1
ATOM 829 C CA . GLU A 1 105 ? -14.456 -14.440 10.635 1.00 93.69 105 GLU A CA 1
ATOM 830 C C . GLU A 1 105 ? -13.954 -13.031 10.315 1.00 93.69 105 GLU A C 1
ATOM 832 O O . GLU A 1 105 ? -13.926 -12.617 9.157 1.00 93.69 105 GLU A O 1
ATOM 837 N N . THR A 1 106 ? -13.530 -12.278 11.333 1.00 91.50 106 THR A N 1
ATOM 838 C CA . THR A 1 106 ? -12.959 -10.941 11.136 1.00 91.50 106 THR A CA 1
ATOM 839 C C . THR A 1 106 ? -11.625 -11.032 10.403 1.00 91.50 106 THR A C 1
ATOM 841 O O . THR A 1 106 ? -11.434 -10.330 9.411 1.00 91.50 106 THR A O 1
ATOM 844 N N . TRP A 1 107 ? -10.745 -11.955 10.801 1.00 92.56 107 TRP A N 1
ATOM 845 C CA . TRP A 1 107 ? -9.502 -12.216 10.072 1.00 92.56 107 TRP A CA 1
ATOM 846 C C . TRP A 1 107 ? -9.740 -12.641 8.625 1.00 92.56 107 TRP A C 1
ATOM 848 O O . TRP A 1 107 ? -9.042 -12.163 7.733 1.00 92.56 107 TRP A O 1
ATOM 858 N N . SER A 1 108 ? -10.752 -13.471 8.376 1.00 95.31 108 SER A N 1
ATOM 859 C CA . SER A 1 108 ? -11.116 -13.908 7.025 1.00 95.31 108 SER A CA 1
ATOM 860 C C . SER A 1 108 ? -11.552 -12.726 6.155 1.00 95.31 108 SER A C 1
ATOM 862 O O . SER A 1 108 ? -11.073 -12.570 5.032 1.00 95.31 108 SER A O 1
ATOM 864 N N . ARG A 1 109 ? -12.389 -11.826 6.691 1.00 95.75 109 ARG A N 1
ATOM 865 C CA . ARG A 1 109 ? -12.793 -10.597 5.987 1.00 95.75 109 ARG A CA 1
ATOM 866 C C . ARG A 1 109 ? -11.603 -9.678 5.709 1.00 95.75 109 ARG A C 1
ATOM 868 O O . ARG A 1 109 ? -11.505 -9.146 4.607 1.00 95.75 109 ARG A O 1
ATOM 875 N N . LEU A 1 110 ? -10.692 -9.503 6.669 1.00 95.25 110 LEU A N 1
ATOM 876 C CA . LEU A 1 110 ? -9.476 -8.704 6.474 1.00 95.25 110 LEU A CA 1
ATOM 877 C C . LEU A 1 110 ? -8.572 -9.317 5.395 1.00 95.25 110 LEU A C 1
ATOM 879 O O . LEU A 1 110 ? -8.103 -8.597 4.518 1.00 95.25 110 LEU A O 1
ATOM 883 N N . ALA A 1 111 ? -8.384 -10.639 5.405 1.00 95.81 111 ALA A N 1
ATOM 884 C CA . ALA A 1 111 ? -7.573 -11.346 4.417 1.00 95.81 111 ALA A CA 1
ATOM 885 C C . ALA A 1 111 ? -8.114 -11.174 2.990 1.00 95.81 111 ALA A C 1
ATOM 887 O O . ALA A 1 111 ? -7.342 -10.903 2.071 1.00 95.81 111 ALA A O 1
ATOM 888 N N . ILE A 1 112 ? -9.436 -11.250 2.806 1.00 97.38 112 ILE A N 1
ATOM 889 C CA . ILE A 1 112 ? -10.082 -10.989 1.510 1.00 97.38 112 ILE A CA 1
ATOM 890 C C . ILE A 1 112 ? -9.756 -9.571 1.016 1.00 97.38 112 ILE A C 1
ATOM 892 O O . ILE A 1 112 ? -9.389 -9.387 -0.143 1.00 97.38 112 ILE A O 1
ATOM 896 N N . GLN A 1 113 ? -9.818 -8.565 1.892 1.00 97.31 113 GLN A N 1
ATOM 897 C CA . GLN A 1 113 ? -9.462 -7.190 1.527 1.00 97.31 113 GLN A CA 1
ATOM 898 C C . GLN A 1 113 ? -7.973 -7.032 1.191 1.00 97.31 113 GLN A C 1
ATOM 900 O O . GLN A 1 113 ? -7.632 -6.372 0.209 1.00 97.31 113 GLN A O 1
ATOM 905 N N . CYS A 1 114 ? -7.079 -7.681 1.946 1.00 97.38 114 CYS A N 1
ATOM 906 C CA . CYS A 1 114 ? -5.653 -7.728 1.617 1.00 97.38 114 CYS A CA 1
ATOM 907 C C . CYS A 1 114 ? -5.422 -8.287 0.205 1.00 97.38 114 CYS A C 1
ATOM 909 O O . CYS A 1 114 ? -4.631 -7.727 -0.555 1.00 97.38 114 CYS A O 1
ATOM 911 N N . LEU A 1 115 ? -6.128 -9.362 -0.163 1.00 96.94 115 LEU A N 1
ATOM 912 C CA . LEU A 1 115 ? -6.042 -9.967 -1.494 1.00 96.94 115 LEU A CA 1
ATOM 913 C C . LEU A 1 115 ? -6.540 -9.022 -2.591 1.00 96.94 115 LEU A C 1
ATOM 915 O O . LEU A 1 115 ? -5.894 -8.930 -3.635 1.00 96.94 115 LEU A O 1
ATOM 919 N N . TYR A 1 116 ? -7.623 -8.275 -2.354 1.00 97.12 116 TYR A N 1
ATOM 920 C CA . TYR A 1 116 ? -8.071 -7.242 -3.292 1.00 97.12 116 TYR A CA 1
ATOM 921 C C . TYR A 1 116 ? -7.014 -6.157 -3.499 1.00 97.12 116 TYR A C 1
ATOM 923 O O . TYR A 1 116 ? -6.710 -5.811 -4.639 1.00 97.12 116 TYR A O 1
ATOM 931 N N . GLY A 1 117 ? -6.386 -5.674 -2.427 1.00 95.88 117 GLY A N 1
ATOM 932 C CA . GLY A 1 117 ? -5.289 -4.716 -2.533 1.00 95.88 117 GLY A CA 1
ATOM 933 C C . GLY A 1 117 ? -4.097 -5.255 -3.336 1.00 95.88 117 GLY A C 1
ATOM 934 O O . GLY A 1 117 ? -3.586 -4.573 -4.223 1.00 95.88 117 GLY A O 1
ATOM 935 N N . ILE A 1 118 ? -3.691 -6.507 -3.096 1.00 96.50 118 ILE A N 1
ATOM 936 C CA . ILE A 1 118 ? -2.628 -7.177 -3.869 1.00 96.50 118 ILE A CA 1
ATOM 937 C C . ILE A 1 118 ? -3.018 -7.299 -5.348 1.00 96.50 118 ILE A C 1
ATOM 939 O O . ILE A 1 118 ? -2.200 -7.018 -6.226 1.00 96.50 118 ILE A O 1
ATOM 943 N N . LYS A 1 119 ? -4.269 -7.677 -5.636 1.00 96.00 119 LYS A N 1
ATOM 944 C CA . LYS A 1 119 ? -4.794 -7.774 -7.003 1.00 96.00 119 LYS A CA 1
ATOM 945 C C . LYS A 1 119 ? -4.637 -6.449 -7.751 1.00 96.00 119 LYS A C 1
ATOM 947 O O . LYS A 1 119 ? -4.152 -6.463 -8.877 1.00 96.00 119 LYS A O 1
ATOM 952 N N . LEU A 1 120 ? -4.956 -5.314 -7.125 1.00 95.31 120 LEU A N 1
ATOM 953 C CA . LEU A 1 120 ? -4.802 -3.997 -7.757 1.00 95.31 120 LEU A CA 1
ATOM 954 C C . LEU A 1 120 ? -3.350 -3.684 -8.142 1.00 95.31 120 LEU A C 1
ATOM 956 O O . LEU A 1 120 ? -3.107 -3.095 -9.195 1.00 95.31 120 LEU A O 1
ATOM 960 N N . VAL A 1 121 ? -2.381 -4.097 -7.318 1.00 95.62 121 VAL A N 1
ATOM 961 C CA . VAL A 1 121 ? -0.947 -3.967 -7.634 1.00 95.62 121 VAL A CA 1
ATOM 962 C C . VAL A 1 121 ? -0.581 -4.842 -8.837 1.00 95.62 121 VAL A C 1
ATOM 964 O O . VAL A 1 121 ? 0.160 -4.410 -9.720 1.00 95.62 121 VAL A O 1
ATOM 967 N N . HIS A 1 122 ? -1.134 -6.053 -8.910 1.00 94.81 122 HIS A N 1
ATOM 968 C CA . HIS A 1 122 ? -0.895 -6.964 -10.028 1.00 94.81 122 HIS A CA 1
ATOM 969 C C . HIS A 1 122 ? -1.506 -6.458 -11.343 1.00 94.81 122 HIS A C 1
ATOM 971 O O . HIS A 1 122 ? -0.871 -6.576 -12.389 1.00 94.81 122 HIS A O 1
ATOM 977 N N . GLU A 1 123 ? -2.687 -5.837 -11.300 1.00 92.31 123 GLU A N 1
ATOM 978 C CA . GLU A 1 123 ? -3.373 -5.273 -12.475 1.00 92.31 123 GLU A CA 1
ATOM 979 C C . GLU A 1 123 ? -2.592 -4.147 -13.161 1.00 92.31 123 GLU A C 1
ATOM 981 O O . GLU A 1 123 ? -2.748 -3.934 -14.360 1.00 92.31 123 GLU A O 1
ATOM 986 N N . ILE A 1 124 ? -1.728 -3.436 -12.433 1.00 93.12 124 ILE A N 1
ATOM 987 C CA . ILE A 1 124 ? -0.839 -2.421 -13.020 1.00 93.12 124 ILE A CA 1
ATOM 988 C C . ILE A 1 124 ? 0.521 -2.998 -13.452 1.00 93.12 124 ILE A C 1
ATOM 990 O O . ILE A 1 124 ? 1.426 -2.253 -13.826 1.00 93.12 124 ILE A O 1
ATOM 994 N N . GLY A 1 125 ? 0.688 -4.324 -13.410 1.00 93.50 125 GLY A N 1
ATOM 995 C CA . GLY A 1 125 ? 1.898 -5.018 -13.855 1.00 93.50 125 GLY A CA 1
ATOM 996 C C . GLY A 1 125 ? 3.020 -5.082 -12.817 1.00 93.50 125 GLY A C 1
ATOM 997 O O . GLY A 1 125 ? 4.166 -5.380 -13.176 1.00 93.50 125 GLY A O 1
ATOM 998 N N . TYR A 1 126 ? 2.721 -4.822 -11.540 1.00 94.69 126 TYR A N 1
ATOM 999 C CA . TYR A 1 126 ? 3.690 -4.864 -10.444 1.00 94.69 126 TYR A CA 1
ATOM 1000 C C . TYR A 1 126 ? 3.441 -6.025 -9.482 1.00 94.69 126 TYR A C 1
ATOM 1002 O O . TYR A 1 126 ? 2.324 -6.471 -9.288 1.00 94.69 126 TYR A O 1
ATOM 1010 N N . ILE A 1 127 ? 4.508 -6.497 -8.847 1.00 93.31 127 ILE A N 1
ATOM 1011 C CA . ILE A 1 127 ? 4.469 -7.349 -7.656 1.00 93.31 127 ILE A CA 1
ATOM 1012 C C . ILE A 1 127 ? 4.984 -6.544 -6.465 1.00 93.31 127 ILE A C 1
ATOM 1014 O O . ILE A 1 127 ? 5.982 -5.832 -6.587 1.00 93.31 127 ILE A O 1
ATOM 1018 N N . HIS A 1 128 ? 4.334 -6.671 -5.308 1.00 93.19 128 HIS A N 1
ATOM 1019 C CA . HIS A 1 128 ? 4.676 -5.899 -4.104 1.00 93.19 128 HI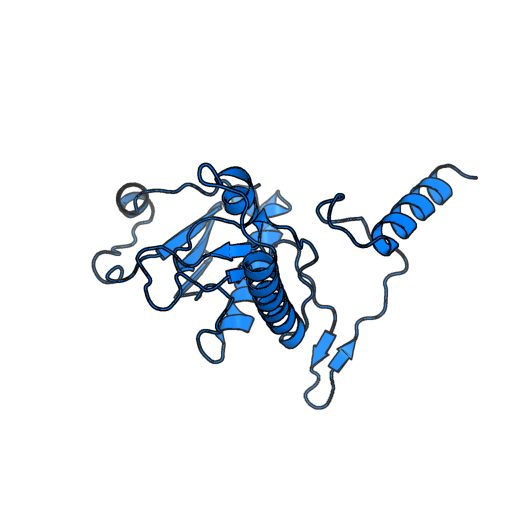S A CA 1
ATOM 1020 C C . HIS A 1 128 ? 6.034 -6.291 -3.494 1.00 93.19 128 HIS A C 1
ATOM 1022 O O . HIS A 1 128 ? 6.832 -5.442 -3.111 1.00 93.19 128 HIS A O 1
ATOM 1028 N N . ARG A 1 129 ? 6.308 -7.602 -3.428 1.00 91.44 129 ARG A N 1
ATOM 1029 C CA . ARG A 1 129 ? 7.508 -8.253 -2.850 1.00 91.44 129 ARG A CA 1
ATOM 1030 C C . ARG A 1 129 ? 7.759 -8.093 -1.346 1.00 91.44 129 ARG A C 1
ATOM 1032 O O . ARG A 1 129 ? 8.594 -8.819 -0.824 1.00 91.44 129 ARG A O 1
ATOM 1039 N N . ASP A 1 130 ? 7.033 -7.232 -0.642 1.00 89.38 130 ASP A N 1
ATOM 1040 C CA . ASP A 1 130 ? 7.107 -7.147 0.828 1.00 89.38 130 ASP A CA 1
ATOM 1041 C C . ASP A 1 130 ? 5.717 -7.227 1.479 1.00 89.38 130 ASP A C 1
ATOM 1043 O O . ASP A 1 130 ? 5.202 -6.265 2.037 1.00 89.38 130 ASP A O 1
ATOM 1047 N N . ILE A 1 131 ? 5.053 -8.372 1.317 1.00 92.38 131 ILE A N 1
ATOM 1048 C CA . ILE A 1 131 ? 3.727 -8.628 1.893 1.00 92.38 131 ILE A CA 1
ATOM 1049 C C . ILE A 1 131 ? 3.893 -9.037 3.355 1.00 92.38 131 ILE A C 1
ATOM 1051 O O . ILE A 1 131 ? 4.501 -10.062 3.650 1.00 92.38 131 ILE A O 1
ATOM 1055 N N . LYS A 1 132 ? 3.366 -8.228 4.277 1.00 90.50 132 LYS A N 1
ATOM 1056 C CA . LYS A 1 132 ? 3.439 -8.466 5.725 1.00 90.50 132 LYS A CA 1
ATOM 1057 C C . LYS A 1 132 ? 2.375 -7.655 6.467 1.00 90.50 132 LYS A C 1
ATOM 1059 O O . LYS A 1 132 ? 2.021 -6.582 5.984 1.00 90.50 132 LYS A O 1
ATOM 1064 N N . PRO A 1 133 ? 1.916 -8.080 7.661 1.00 90.75 133 PRO A N 1
ATOM 1065 C CA . PRO A 1 133 ? 0.868 -7.370 8.401 1.00 90.75 133 PRO A CA 1
ATOM 1066 C C . PRO A 1 133 ? 1.127 -5.868 8.647 1.00 90.75 133 PRO A C 1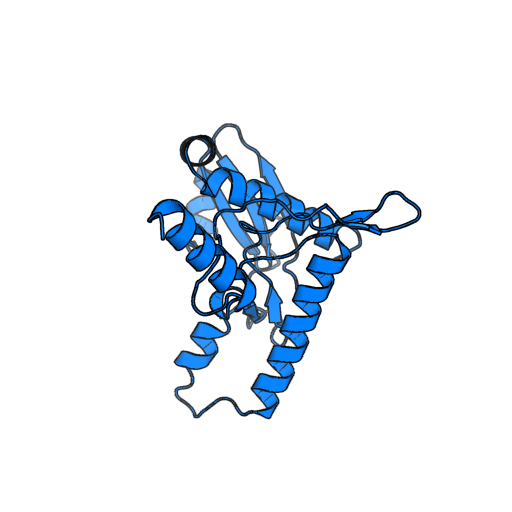
ATOM 1068 O O . PRO A 1 133 ? 0.176 -5.103 8.542 1.00 90.75 133 PRO A O 1
ATOM 1071 N N . PRO A 1 134 ? 2.369 -5.398 8.905 1.00 90.94 134 PRO A N 1
ATOM 1072 C CA . PRO A 1 134 ? 2.658 -3.960 8.998 1.00 90.94 134 PRO A CA 1
ATOM 1073 C C . PRO A 1 134 ? 2.338 -3.128 7.748 1.00 90.94 134 PRO A C 1
ATOM 1075 O O . PRO A 1 134 ? 2.126 -1.929 7.874 1.00 90.94 134 PRO A O 1
ATOM 1078 N N . ASN A 1 135 ? 2.305 -3.748 6.566 1.00 93.62 135 ASN A N 1
ATOM 1079 C CA . ASN A 1 135 ? 2.067 -3.066 5.290 1.00 93.62 135 ASN A CA 1
ATOM 1080 C C . ASN A 1 135 ? 0.580 -3.071 4.891 1.00 93.62 135 ASN A C 1
ATOM 1082 O O . ASN A 1 135 ? 0.228 -2.590 3.818 1.00 93.62 135 ASN A O 1
ATOM 1086 N N . PHE A 1 136 ? -0.294 -3.609 5.743 1.00 94.62 136 PHE A N 1
ATOM 1087 C CA . PHE A 1 136 ? -1.743 -3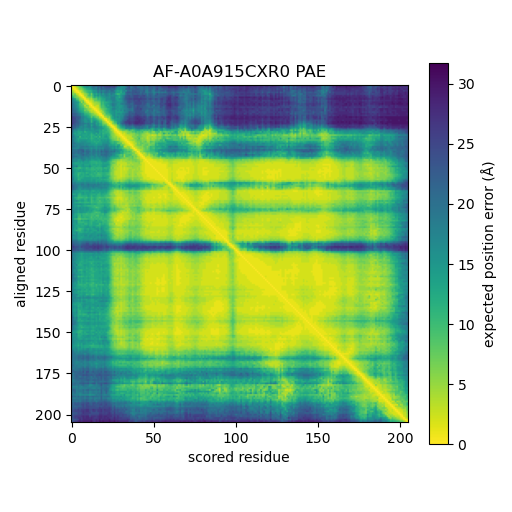.542 5.584 1.00 94.62 136 PHE A CA 1
ATOM 1088 C C . PHE A 1 136 ? -2.322 -2.698 6.708 1.00 94.62 136 PHE A C 1
ATOM 1090 O O . PHE A 1 136 ? -2.104 -3.004 7.882 1.00 94.62 136 PHE A O 1
ATOM 1097 N N . VAL A 1 137 ? -3.039 -1.636 6.351 1.00 93.50 137 VAL A N 1
ATOM 1098 C CA . VAL A 1 137 ? -3.450 -0.587 7.289 1.00 93.50 137 VAL A CA 1
ATOM 1099 C C . VAL A 1 137 ? -4.933 -0.287 7.158 1.00 93.50 137 VAL A C 1
ATOM 1101 O O . VAL A 1 137 ? -5.450 -0.162 6.052 1.00 93.50 137 VAL A O 1
ATOM 1104 N N . MET A 1 138 ? -5.633 -0.191 8.284 1.00 93.62 138 MET A N 1
ATOM 1105 C CA . MET A 1 138 ? -7.049 0.171 8.308 1.00 93.62 138 MET A CA 1
ATOM 1106 C C . MET A 1 138 ? -7.245 1.629 7.880 1.00 93.62 138 MET A C 1
ATOM 1108 O O . MET A 1 138 ? -6.346 2.456 8.032 1.00 93.62 138 MET A O 1
ATOM 1112 N N . GLY A 1 139 ? -8.424 1.977 7.368 1.00 91.12 139 GLY A N 1
ATOM 1113 C CA . GLY A 1 139 ? -8.798 3.383 7.216 1.00 91.12 139 GLY A CA 1
ATOM 1114 C C . GLY A 1 139 ? -8.777 4.122 8.554 1.00 91.12 139 GLY A C 1
ATOM 1115 O O . GLY A 1 139 ? -8.924 3.522 9.622 1.00 91.12 139 GLY A O 1
ATOM 1116 N N . HIS A 1 140 ? -8.566 5.435 8.499 1.00 90.19 140 HIS A N 1
ATOM 1117 C CA . HIS A 1 140 ? -8.547 6.262 9.699 1.00 90.19 140 HIS A CA 1
ATOM 1118 C C . HIS A 1 140 ? -9.927 6.286 10.377 1.00 90.19 140 HIS A C 1
ATOM 1120 O O . HIS A 1 140 ? -10.954 6.237 9.701 1.00 90.19 140 HIS A O 1
ATOM 1126 N N . ARG A 1 141 ? -9.966 6.390 11.714 1.00 86.69 141 ARG A N 1
ATOM 1127 C CA . ARG A 1 141 ? -11.222 6.352 12.496 1.00 86.69 141 ARG A CA 1
ATOM 1128 C C . ARG A 1 141 ? -12.195 7.472 12.118 1.00 86.69 141 ARG A C 1
ATOM 1130 O O . ARG A 1 141 ? -13.401 7.266 12.179 1.00 86.69 141 ARG A O 1
ATOM 1137 N N . SER A 1 142 ? -11.665 8.617 11.694 1.00 84.81 142 SER A N 1
ATOM 1138 C CA . SER A 1 142 ? -12.453 9.771 11.243 1.00 84.81 142 SER A CA 1
ATOM 1139 C C . SER A 1 142 ? -12.977 9.649 9.805 1.00 84.81 142 SER A C 1
ATOM 1141 O O . SER A 1 142 ? -13.832 10.434 9.415 1.00 84.81 142 SER A O 1
ATOM 1143 N N . ASP A 1 143 ? -12.492 8.691 9.005 1.00 86.12 143 ASP A N 1
ATOM 1144 C CA . ASP A 1 143 ? -13.009 8.432 7.656 1.00 86.12 143 ASP A CA 1
ATOM 1145 C C . ASP A 1 143 ? -14.078 7.337 7.724 1.00 86.12 143 ASP A C 1
ATOM 1147 O O . ASP A 1 143 ? -13.799 6.148 7.564 1.00 86.12 143 ASP A O 1
ATOM 1151 N N . VAL A 1 144 ? -15.325 7.739 7.970 1.00 87.00 144 VAL A N 1
ATOM 1152 C CA . VAL A 1 144 ? -16.462 6.817 8.148 1.00 87.00 144 VAL A CA 1
ATOM 1153 C C . VAL A 1 144 ? -16.684 5.879 6.957 1.00 87.00 144 VAL A C 1
ATOM 1155 O O . VAL A 1 144 ? -17.152 4.755 7.142 1.00 87.00 144 VAL A O 1
ATOM 1158 N N . ASN A 1 145 ? -16.298 6.298 5.750 1.00 88.06 145 ASN A N 1
ATOM 1159 C CA . ASN A 1 145 ? -16.473 5.513 4.531 1.00 88.06 145 ASN A CA 1
ATOM 1160 C C . ASN A 1 145 ? -15.380 4.450 4.375 1.00 88.06 145 ASN A C 1
ATOM 1162 O O . ASN A 1 145 ? -15.623 3.386 3.802 1.00 88.06 145 ASN A O 1
ATOM 1166 N N . ARG A 1 146 ? -14.170 4.721 4.879 1.00 89.94 146 ARG A N 1
ATOM 1167 C CA . ARG A 1 146 ? -13.003 3.841 4.707 1.00 89.94 146 ARG A CA 1
ATOM 1168 C C . ARG A 1 146 ? -12.517 3.179 5.992 1.00 89.94 146 ARG A C 1
ATOM 1170 O O . ARG A 1 146 ? -11.652 2.314 5.911 1.00 89.94 146 ARG A O 1
ATOM 1177 N N . VAL A 1 147 ? -13.072 3.499 7.162 1.00 90.94 147 VAL A N 1
ATOM 1178 C CA . VAL A 1 147 ? -12.615 2.988 8.473 1.00 90.94 147 VAL A CA 1
ATOM 1179 C C . VAL A 1 147 ? -12.591 1.455 8.562 1.00 90.94 147 VAL A C 1
ATOM 1181 O O . VAL A 1 147 ? -11.754 0.880 9.253 1.00 90.94 147 VAL A O 1
ATOM 1184 N N . ARG A 1 148 ? -13.465 0.760 7.820 1.00 93.19 148 ARG A N 1
ATOM 1185 C CA . ARG A 1 148 ? -13.516 -0.717 7.755 1.00 93.19 148 ARG A CA 1
ATOM 1186 C C . ARG A 1 148 ? -12.721 -1.316 6.585 1.00 93.19 148 ARG A C 1
ATOM 1188 O O . ARG A 1 148 ? -12.788 -2.528 6.364 1.00 93.19 148 ARG A O 1
ATOM 1195 N N . VAL A 1 149 ? -11.998 -0.480 5.841 1.00 95.12 149 VAL A N 1
ATOM 1196 C CA . VAL A 1 149 ? -11.262 -0.848 4.629 1.00 95.12 149 VAL A CA 1
ATOM 1197 C C . VAL A 1 149 ? -9.777 -1.022 4.933 1.00 95.12 149 VAL A C 1
ATOM 1199 O O . VAL A 1 149 ? -9.152 -0.156 5.545 1.00 95.12 149 VAL A O 1
ATOM 1202 N N . VAL A 1 150 ? -9.200 -2.131 4.475 1.00 96.06 150 VAL A N 1
ATOM 1203 C CA . VAL A 1 150 ? -7.755 -2.388 4.538 1.00 96.06 150 VAL A CA 1
ATOM 1204 C C . VAL A 1 150 ? -7.068 -1.799 3.311 1.00 96.06 150 VAL A C 1
ATOM 1206 O O . VAL A 1 150 ? -7.478 -2.060 2.186 1.00 96.06 150 VAL A O 1
ATOM 1209 N N . HIS A 1 151 ? -5.986 -1.061 3.521 1.00 95.06 151 HIS A N 1
ATOM 1210 C CA . HIS A 1 151 ? -5.178 -0.438 2.481 1.00 95.06 151 HIS A CA 1
ATOM 1211 C C . HIS A 1 151 ? -3.779 -1.053 2.437 1.00 95.06 151 HIS A C 1
ATOM 1213 O O . HIS A 1 151 ? -3.192 -1.345 3.480 1.00 95.06 151 HIS A O 1
ATOM 1219 N N . VAL A 1 152 ? -3.236 -1.235 1.233 1.00 95.62 152 VAL A N 1
ATOM 1220 C CA . VAL A 1 152 ? -1.861 -1.719 1.021 1.00 95.62 152 VAL A CA 1
ATOM 1221 C C . VAL A 1 152 ? -0.892 -0.542 0.975 1.00 95.62 152 VAL A C 1
ATOM 1223 O O . VAL A 1 152 ? -1.133 0.427 0.254 1.00 95.62 152 VAL A O 1
ATOM 1226 N N . LEU A 1 153 ? 0.204 -0.645 1.724 1.00 91.81 153 LEU A N 1
ATOM 1227 C CA . LEU A 1 153 ? 1.272 0.349 1.826 1.00 91.81 153 LEU A CA 1
ATOM 1228 C C . LEU A 1 153 ? 2.648 -0.236 1.498 1.00 91.81 153 LEU A C 1
ATOM 1230 O O . LEU A 1 153 ? 2.840 -1.445 1.507 1.00 91.81 153 LEU A O 1
ATOM 1234 N N . ASP A 1 154 ? 3.621 0.664 1.336 1.00 89.44 154 ASP A N 1
ATOM 1235 C CA . ASP A 1 154 ? 5.052 0.370 1.202 1.00 89.44 154 ASP A CA 1
ATOM 1236 C C . ASP A 1 154 ? 5.433 -0.383 -0.082 1.00 89.44 154 ASP A C 1
ATOM 1238 O O . ASP A 1 154 ? 5.967 -1.494 -0.090 1.00 89.44 154 ASP A O 1
ATOM 1242 N N . PHE A 1 155 ? 5.235 0.297 -1.211 1.00 92.19 155 PHE A N 1
ATOM 1243 C CA . PHE A 1 155 ? 5.660 -0.178 -2.529 1.00 92.19 155 PHE A CA 1
ATOM 1244 C C . PHE A 1 155 ? 7.160 0.036 -2.796 1.00 92.19 155 PHE A C 1
ATOM 1246 O O . PHE A 1 155 ? 7.618 -0.156 -3.924 1.00 92.19 155 PHE A O 1
ATOM 1253 N N . GLY A 1 156 ? 7.954 0.404 -1.785 1.00 87.12 156 GLY A N 1
ATOM 1254 C CA . GLY A 1 156 ? 9.383 0.693 -1.934 1.00 87.12 156 GLY A CA 1
ATOM 1255 C C . GLY A 1 156 ? 10.217 -0.502 -2.410 1.00 87.12 156 GLY A C 1
ATOM 1256 O O . GLY A 1 156 ? 11.332 -0.346 -2.910 1.00 87.12 156 GLY A O 1
ATOM 1257 N N . MET A 1 157 ? 9.660 -1.708 -2.296 1.00 87.62 157 MET A N 1
ATOM 1258 C CA . MET A 1 157 ? 10.256 -2.954 -2.772 1.00 87.62 157 MET A CA 1
ATOM 1259 C C . MET A 1 157 ? 9.542 -3.525 -3.996 1.00 87.62 157 MET A C 1
ATOM 1261 O O . MET A 1 157 ? 9.943 -4.588 -4.475 1.00 87.62 157 MET A O 1
ATOM 1265 N N . ALA A 1 158 ? 8.537 -2.840 -4.542 1.00 92.19 158 ALA A N 1
ATOM 1266 C CA . ALA A 1 158 ? 7.762 -3.336 -5.667 1.00 92.19 158 ALA A CA 1
ATOM 1267 C C . ALA A 1 158 ? 8.630 -3.580 -6.913 1.00 92.19 158 ALA A C 1
ATOM 1269 O O . ALA A 1 158 ? 9.801 -3.189 -7.010 1.00 92.19 158 ALA A O 1
ATOM 1270 N N . ARG A 1 159 ? 8.082 -4.304 -7.884 1.00 90.06 159 ARG A N 1
ATOM 1271 C CA . ARG A 1 159 ? 8.778 -4.556 -9.145 1.00 90.06 159 ARG A CA 1
ATOM 1272 C C . ARG A 1 159 ? 7.811 -4.857 -10.269 1.00 90.06 159 ARG A C 1
ATOM 1274 O O . ARG A 1 159 ? 6.887 -5.632 -10.078 1.00 90.06 159 ARG A O 1
ATOM 1281 N N . HIS A 1 160 ? 8.097 -4.340 -11.458 1.00 90.75 160 HIS A N 1
ATOM 1282 C CA . HIS A 1 160 ? 7.420 -4.785 -12.670 1.00 90.75 160 HIS A CA 1
ATOM 1283 C C . HIS A 1 160 ? 7.638 -6.280 -12.913 1.00 90.75 160 HIS A C 1
ATOM 1285 O O . HIS A 1 160 ? 8.783 -6.710 -13.092 1.00 90.75 160 HIS A O 1
ATOM 1291 N N . PHE A 1 161 ? 6.550 -7.042 -12.988 1.00 90.31 161 PHE A N 1
ATOM 1292 C CA . PHE A 1 161 ? 6.570 -8.432 -13.451 1.00 90.31 161 PHE A CA 1
ATOM 1293 C C . PHE A 1 161 ? 6.041 -8.559 -14.879 1.00 90.31 161 PHE A C 1
ATOM 1295 O O . PHE A 1 161 ? 6.496 -9.433 -15.610 1.00 90.31 161 PHE A O 1
ATOM 1302 N N . ALA A 1 162 ? 5.146 -7.663 -15.298 1.00 91.00 162 ALA A N 1
ATOM 1303 C CA . ALA A 1 162 ? 4.583 -7.659 -16.637 1.00 91.00 162 ALA A CA 1
ATOM 1304 C C . ALA A 1 162 ? 4.431 -6.229 -17.171 1.00 91.00 162 ALA A C 1
ATOM 1306 O O . ALA A 1 162 ? 4.333 -5.264 -16.408 1.00 91.00 162 ALA A O 1
ATOM 1307 N N . ARG A 1 163 ? 4.446 -6.100 -18.498 1.00 89.31 163 ARG A N 1
ATOM 1308 C CA . ARG A 1 163 ? 4.156 -4.859 -19.222 1.00 89.31 163 ARG A CA 1
ATOM 1309 C C . ARG A 1 163 ? 3.029 -5.131 -20.207 1.00 89.31 163 ARG A C 1
ATOM 1311 O O . ARG A 1 163 ? 3.092 -6.116 -20.933 1.00 89.31 163 ARG A O 1
ATOM 1318 N N . PHE A 1 164 ? 2.036 -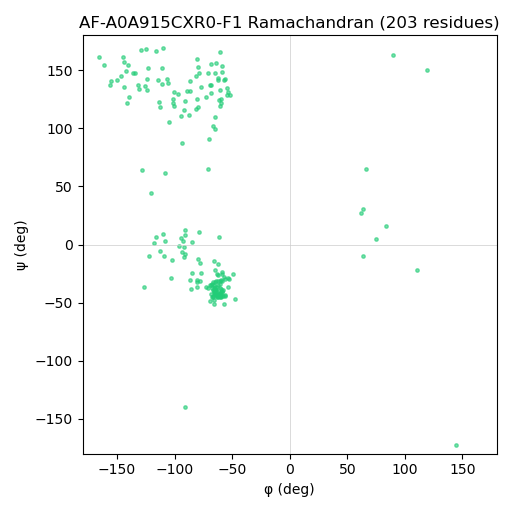4.254 -20.241 1.00 87.00 164 PHE A N 1
ATOM 1319 C CA . PHE A 1 164 ? 1.011 -4.278 -21.276 1.00 87.00 164 PHE A CA 1
ATOM 1320 C C . PHE A 1 164 ? 1.559 -3.606 -22.543 1.00 87.00 164 PHE A C 1
ATOM 1322 O O . PHE A 1 164 ? 2.071 -2.487 -22.466 1.00 87.00 164 PHE A O 1
ATOM 1329 N N . ASP A 1 165 ? 1.519 -4.301 -23.679 1.00 89.12 165 ASP A N 1
ATOM 1330 C CA . ASP A 1 165 ? 2.011 -3.794 -24.973 1.00 89.12 165 ASP A CA 1
ATOM 1331 C C . ASP A 1 165 ? 0.928 -3.088 -25.812 1.00 89.12 165 ASP A C 1
ATOM 1333 O O . ASP A 1 165 ? 1.234 -2.550 -26.870 1.00 89.12 165 ASP A O 1
ATOM 1337 N N . GLY A 1 166 ? -0.314 -3.055 -25.320 1.00 83.94 166 GLY A N 1
ATOM 1338 C CA . GLY A 1 166 ? -1.487 -2.552 -26.039 1.00 83.94 166 GLY A CA 1
ATOM 1339 C C . GLY A 1 166 ? -2.469 -3.656 -26.434 1.00 83.94 166 GLY A C 1
ATOM 1340 O O . GLY A 1 166 ? -3.648 -3.368 -26.602 1.00 83.94 166 GLY A O 1
ATOM 1341 N N . ASN A 1 167 ? -2.016 -4.911 -26.510 1.00 87.25 167 ASN A N 1
ATOM 1342 C CA . ASN A 1 167 ? -2.841 -6.062 -26.882 1.00 87.25 167 ASN A CA 1
ATOM 1343 C C . ASN A 1 167 ? -2.768 -7.200 -25.848 1.00 87.25 167 ASN A C 1
ATOM 1345 O O . ASN A 1 167 ? -3.764 -7.859 -25.563 1.00 87.25 167 ASN A O 1
ATOM 1349 N N . LYS A 1 168 ? -1.597 -7.431 -25.242 1.00 90.81 168 LYS A N 1
ATOM 1350 C CA . LYS A 1 168 ? -1.373 -8.493 -24.255 1.00 90.81 168 LYS A CA 1
ATOM 1351 C C . LYS A 1 168 ? -0.397 -8.091 -23.152 1.00 90.81 168 LYS A C 1
ATOM 1353 O O . LYS A 1 168 ? 0.420 -7.177 -23.271 1.0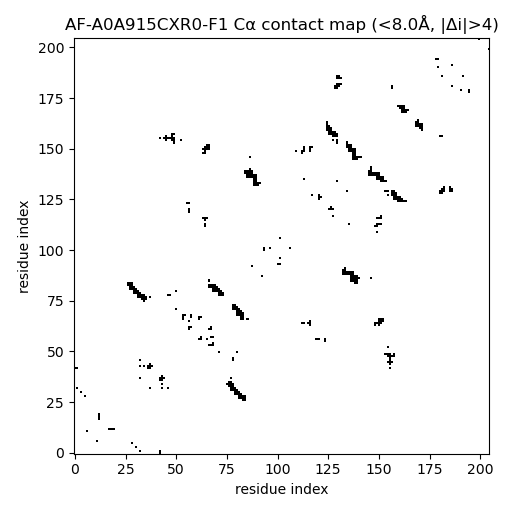0 90.81 168 LYS A O 1
ATOM 1358 N N . TRP A 1 169 ? -0.462 -8.834 -22.053 1.00 89.75 169 TRP A N 1
ATOM 1359 C CA . TRP A 1 169 ? 0.529 -8.756 -20.987 1.00 89.75 169 TRP A CA 1
ATOM 1360 C C . TRP A 1 169 ? 1.778 -9.556 -21.359 1.00 89.75 169 TRP A C 1
ATOM 1362 O O . TRP A 1 169 ? 1.731 -10.775 -21.512 1.00 89.75 169 TRP A O 1
ATOM 1372 N N . ILE A 1 170 ? 2.917 -8.872 -21.467 1.00 89.69 170 ILE A N 1
ATOM 1373 C CA . ILE A 1 170 ? 4.232 -9.486 -21.655 1.00 89.69 170 ILE A CA 1
ATOM 1374 C C . ILE A 1 170 ? 4.894 -9.642 -20.286 1.00 89.69 170 ILE A C 1
ATOM 1376 O O . ILE A 1 170 ? 5.287 -8.656 -19.654 1.00 89.69 170 ILE A O 1
ATOM 1380 N N . VAL A 1 171 ? 5.036 -10.887 -19.830 1.00 89.75 171 VAL A N 1
ATOM 1381 C CA . VAL A 1 171 ? 5.711 -11.219 -18.568 1.00 89.75 171 VAL A CA 1
ATOM 1382 C C . VAL A 1 171 ? 7.228 -11.137 -18.749 1.00 89.75 171 VAL A C 1
ATOM 1384 O O . VAL A 1 171 ? 7.788 -11.612 -19.738 1.00 89.75 171 VAL A O 1
ATOM 1387 N N . ARG A 1 172 ? 7.923 -10.524 -17.786 1.00 84.62 172 ARG A N 1
ATOM 1388 C CA . ARG A 1 172 ? 9.390 -10.459 -17.784 1.00 84.62 172 ARG A CA 1
ATOM 1389 C C . ARG A 1 172 ? 9.967 -11.851 -17.539 1.00 84.62 172 ARG A C 1
ATOM 1391 O O . ARG A 1 172 ? 9.525 -12.553 -16.634 1.00 84.62 172 ARG A O 1
ATOM 1398 N N . LYS A 1 173 ? 11.008 -12.215 -18.295 1.00 79.88 173 LYS A N 1
ATOM 1399 C CA . LYS A 1 173 ? 11.748 -13.466 -18.072 1.00 79.88 173 LYS A CA 1
ATOM 1400 C C . LYS A 1 173 ? 12.301 -13.523 -16.644 1.00 79.88 173 LYS A C 1
ATOM 1402 O O . LYS A 1 173 ? 12.769 -12.509 -16.112 1.00 79.88 173 LYS A O 1
ATOM 1407 N N . ALA A 1 174 ? 12.262 -14.717 -16.052 1.00 75.31 174 ALA A N 1
ATOM 1408 C CA . ALA A 1 174 ? 12.914 -14.987 -14.778 1.00 75.31 174 ALA A CA 1
ATOM 1409 C C . ALA A 1 174 ? 14.408 -14.652 -14.881 1.00 75.31 174 ALA A C 1
ATOM 1411 O O . ALA A 1 174 ? 15.033 -14.858 -15.924 1.00 75.31 174 ALA A O 1
ATOM 1412 N N . ARG A 1 175 ? 14.980 -14.092 -13.812 1.00 67.94 175 ARG A N 1
ATOM 1413 C CA . ARG A 1 175 ? 16.424 -13.853 -13.777 1.00 67.94 175 ARG A CA 1
ATOM 1414 C C . ARG A 1 175 ? 17.140 -15.142 -13.386 1.00 67.94 175 ARG A C 1
ATOM 1416 O O . ARG A 1 175 ? 16.639 -15.824 -12.500 1.00 67.94 175 ARG A O 1
ATOM 1423 N N . PRO A 1 176 ? 18.334 -15.404 -13.945 1.00 63.31 176 PRO A N 1
ATOM 1424 C CA . PRO A 1 176 ? 19.163 -16.523 -13.503 1.00 63.31 176 PRO A CA 1
ATOM 1425 C C . PRO A 1 176 ? 19.605 -16.356 -12.045 1.00 63.31 176 PRO A C 1
ATOM 1427 O O . PRO A 1 176 ? 19.875 -17.331 -11.359 1.00 63.31 176 PRO A O 1
ATOM 1430 N N . SER A 1 177 ? 19.667 -15.115 -11.547 1.00 62.59 177 SER A N 1
ATOM 1431 C CA . SER A 1 177 ? 19.990 -14.853 -10.153 1.00 62.59 177 SER A CA 1
ATOM 1432 C C . SER A 1 177 ? 19.305 -13.567 -9.652 1.00 62.59 177 SER A C 1
ATOM 1434 O O . SER A 1 177 ? 19.145 -12.571 -10.376 1.00 62.59 177 SER A O 1
ATOM 1436 N N . CYS A 1 178 ? 18.824 -13.578 -8.408 1.00 64.88 178 CYS A N 1
ATOM 1437 C CA . CYS A 1 178 ? 18.324 -12.385 -7.733 1.00 64.88 178 CYS A CA 1
ATOM 1438 C C . CYS A 1 178 ? 18.656 -12.389 -6.244 1.00 64.88 178 CYS A C 1
ATOM 1440 O O . CYS A 1 178 ? 18.438 -13.386 -5.567 1.00 64.88 178 CYS A O 1
ATOM 1442 N N . ASP A 1 179 ? 19.110 -11.248 -5.729 1.00 67.06 179 ASP A N 1
ATOM 1443 C CA . ASP A 1 179 ? 19.288 -11.093 -4.286 1.00 67.06 179 ASP A CA 1
ATOM 1444 C C . ASP A 1 179 ? 17.932 -11.056 -3.598 1.00 67.06 179 ASP A C 1
ATOM 1446 O O . ASP A 1 179 ? 16.990 -10.403 -4.080 1.00 67.06 179 ASP A O 1
ATOM 1450 N N . PHE A 1 180 ? 17.848 -11.758 -2.471 1.00 71.00 180 PHE A N 1
ATOM 1451 C CA . PHE A 1 180 ? 16.655 -11.757 -1.650 1.00 71.00 180 PHE A CA 1
ATOM 1452 C C . PHE A 1 180 ? 16.361 -10.343 -1.159 1.00 71.00 180 PHE A C 1
ATOM 1454 O O . PHE A 1 180 ? 17.230 -9.608 -0.690 1.00 71.00 180 PHE A O 1
ATOM 1461 N N . ARG A 1 181 ? 15.096 -9.958 -1.296 1.00 67.56 181 ARG A N 1
ATOM 1462 C CA . ARG A 1 181 ? 14.566 -8.691 -0.816 1.00 67.56 181 ARG A CA 1
ATOM 1463 C C . ARG A 1 181 ? 13.173 -8.960 -0.270 1.00 67.56 181 ARG A C 1
ATOM 1465 O O . ARG A 1 181 ? 12.318 -9.419 -1.018 1.00 67.56 181 ARG A O 1
ATOM 1472 N N . GLY A 1 182 ? 12.963 -8.645 1.000 1.00 68.62 182 GLY A N 1
ATOM 1473 C CA . GLY A 1 182 ? 11.672 -8.737 1.674 1.00 68.62 182 GLY A CA 1
ATOM 1474 C C . GLY A 1 182 ? 11.853 -9.157 3.125 1.00 68.62 182 GLY A C 1
ATOM 1475 O O . GLY A 1 182 ? 12.972 -9.256 3.629 1.00 68.62 182 GLY A O 1
ATOM 1476 N N . THR A 1 183 ? 10.744 -9.420 3.803 1.00 78.44 183 THR A N 1
ATOM 1477 C CA . THR A 1 183 ? 10.768 -9.916 5.181 1.00 78.44 183 THR A CA 1
ATOM 1478 C C . THR A 1 183 ? 10.755 -11.446 5.197 1.00 78.44 183 THR A C 1
ATOM 1480 O O . THR A 1 183 ? 9.761 -12.054 4.805 1.00 78.44 183 THR A O 1
ATOM 1483 N N . TYR A 1 184 ? 11.828 -12.068 5.701 1.00 78.25 184 TYR A N 1
ATOM 1484 C CA . TYR A 1 184 ? 12.052 -13.527 5.697 1.00 78.25 184 TYR A CA 1
ATOM 1485 C C . TYR A 1 184 ? 10.836 -14.342 6.169 1.00 78.25 184 TYR A C 1
ATOM 1487 O O . TYR A 1 184 ? 10.397 -15.266 5.496 1.00 78.25 184 TYR A O 1
ATOM 1495 N N . ARG A 1 185 ? 10.218 -13.941 7.289 1.00 81.19 185 ARG A N 1
ATOM 1496 C CA . ARG A 1 185 ? 9.063 -14.634 7.892 1.00 81.19 185 ARG A CA 1
ATOM 1497 C C . ARG A 1 185 ? 7.839 -14.749 6.972 1.00 81.19 185 ARG A C 1
ATOM 1499 O O . ARG A 1 185 ? 7.020 -15.633 7.186 1.00 81.19 185 ARG A O 1
ATOM 1506 N N . TYR A 1 186 ? 7.690 -13.847 6.003 1.00 77.75 186 TYR A N 1
ATOM 1507 C CA . TYR A 1 186 ? 6.509 -13.771 5.135 1.00 77.75 186 TYR A CA 1
ATOM 1508 C C . TYR A 1 186 ? 6.836 -14.047 3.664 1.00 77.75 186 TYR A C 1
ATOM 1510 O O . TYR A 1 186 ? 5.980 -13.869 2.798 1.00 77.75 186 TYR A O 1
ATOM 1518 N N . CYS A 1 187 ? 8.074 -14.441 3.356 1.00 74.69 187 CYS A N 1
ATOM 1519 C CA . CYS A 1 187 ? 8.453 -14.742 1.986 1.00 74.69 187 CYS A CA 1
ATOM 1520 C C . CYS A 1 187 ? 7.991 -16.146 1.572 1.00 74.69 187 CYS A C 1
ATOM 1522 O O . CYS A 1 187 ? 7.828 -17.043 2.399 1.00 74.69 187 CYS A O 1
ATOM 1524 N N . SER A 1 188 ? 7.763 -16.327 0.271 1.00 77.12 188 SER A N 1
ATOM 1525 C CA . SER A 1 188 ? 7.404 -17.635 -0.277 1.00 77.12 188 SER A CA 1
ATOM 1526 C C . SER A 1 188 ? 8.541 -18.642 -0.044 1.00 77.12 188 SER A C 1
ATOM 1528 O O . SER A 1 188 ? 9.708 -18.271 -0.214 1.00 77.12 188 SER A O 1
ATOM 1530 N N . PRO A 1 189 ? 8.241 -19.926 0.235 1.00 75.69 189 PRO A N 1
ATOM 1531 C CA . PRO A 1 189 ? 9.254 -20.978 0.329 1.00 75.69 189 PRO A CA 1
ATOM 1532 C C . PRO A 1 189 ? 10.172 -21.060 -0.897 1.00 75.69 189 PRO A C 1
ATOM 1534 O O . PRO A 1 189 ? 11.342 -21.412 -0.773 1.00 75.69 189 PRO A O 1
ATOM 1537 N N . MET A 1 190 ? 9.671 -20.695 -2.083 1.00 73.56 190 MET A N 1
ATOM 1538 C CA . MET A 1 190 ? 10.481 -20.667 -3.302 1.00 73.56 190 MET A CA 1
ATOM 1539 C C . MET A 1 190 ? 11.610 -19.629 -3.219 1.00 73.56 190 MET A C 1
ATOM 1541 O O . MET A 1 190 ? 12.736 -19.917 -3.608 1.00 73.56 190 MET A O 1
ATOM 1545 N N . CYS A 1 191 ? 11.347 -18.455 -2.631 1.00 70.00 191 CYS A N 1
ATOM 1546 C CA . CYS A 1 191 ? 12.377 -17.437 -2.413 1.00 70.00 191 CYS A CA 1
ATOM 1547 C C . CYS A 1 191 ? 13.487 -17.945 -1.488 1.00 70.00 191 CYS A C 1
ATOM 1549 O O . CYS A 1 191 ? 14.647 -17.595 -1.672 1.00 70.00 191 CYS A O 1
ATOM 1551 N N . MET A 1 192 ? 13.127 -18.779 -0.511 1.00 69.06 192 MET A N 1
ATOM 1552 C CA . MET A 1 192 ? 14.075 -19.372 0.426 1.00 69.06 192 MET A CA 1
ATOM 1553 C C . MET A 1 192 ? 14.948 -20.454 -0.205 1.00 69.06 192 MET A C 1
ATOM 1555 O O . MET A 1 192 ? 16.135 -20.541 0.096 1.00 69.06 192 MET A O 1
ATOM 1559 N N . ARG A 1 193 ? 14.384 -21.252 -1.117 1.00 66.81 193 ARG A N 1
ATOM 1560 C CA . ARG A 1 193 ? 15.145 -22.254 -1.876 1.00 66.81 193 ARG A CA 1
ATOM 1561 C C . ARG A 1 193 ? 16.230 -21.608 -2.730 1.00 66.81 193 ARG A C 1
ATOM 1563 O O . ARG A 1 193 ? 17.355 -22.090 -2.723 1.00 66.81 193 ARG A O 1
ATOM 1570 N N . ASP A 1 194 ? 15.925 -20.494 -3.392 1.00 63.78 194 ASP A N 1
ATOM 1571 C CA . ASP A 1 194 ? 16.904 -19.773 -4.216 1.00 63.78 194 ASP A CA 1
ATOM 1572 C C . ASP A 1 194 ? 18.050 -19.168 -3.387 1.00 63.78 194 ASP A C 1
ATOM 1574 O O . ASP A 1 194 ? 19.192 -19.143 -3.846 1.00 63.78 194 ASP A O 1
ATOM 1578 N N . VAL A 1 195 ? 17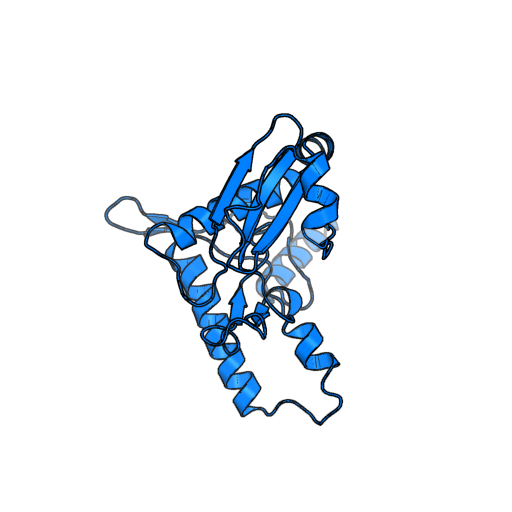.771 -18.711 -2.158 1.00 63.06 195 VAL A N 1
ATOM 1579 C CA . VAL A 1 195 ? 18.807 -18.238 -1.220 1.00 63.06 195 VAL A CA 1
ATOM 1580 C C . VAL A 1 195 ? 19.717 -19.387 -0.801 1.00 63.06 195 VAL A C 1
ATOM 1582 O O . VAL A 1 195 ? 20.929 -19.288 -0.963 1.00 63.06 195 VAL A O 1
ATOM 1585 N N . ASN A 1 196 ? 19.138 -20.502 -0.355 1.00 61.62 196 ASN A N 1
ATOM 1586 C CA . ASN A 1 196 ? 19.908 -21.659 0.102 1.00 61.62 196 ASN A CA 1
ATOM 1587 C C . ASN A 1 196 ? 20.726 -22.291 -1.038 1.00 61.62 196 ASN A C 1
ATOM 1589 O O . ASN A 1 196 ? 21.865 -22.701 -0.834 1.00 61.62 196 ASN A O 1
ATOM 1593 N N . ASN A 1 197 ? 20.169 -22.350 -2.251 1.00 59.69 197 ASN A N 1
ATOM 1594 C CA . ASN A 1 197 ? 20.880 -22.847 -3.431 1.00 59.69 197 ASN A CA 1
ATOM 1595 C C . ASN A 1 197 ? 22.064 -21.945 -3.801 1.00 59.69 197 ASN A C 1
ATOM 1597 O O . ASN A 1 197 ? 23.111 -22.445 -4.203 1.00 59.69 197 ASN A O 1
ATOM 1601 N N . ARG A 1 198 ? 21.928 -20.624 -3.633 1.00 58.28 198 ARG A N 1
ATOM 1602 C CA . ARG A 1 198 ? 23.042 -19.683 -3.803 1.00 58.28 198 ARG A CA 1
ATOM 1603 C C . ARG A 1 198 ? 24.105 -19.847 -2.723 1.00 58.28 198 ARG A C 1
ATOM 1605 O O . ARG A 1 198 ? 25.278 -19.867 -3.068 1.00 58.28 198 ARG A O 1
ATOM 1612 N N . GLU A 1 199 ? 23.723 -19.978 -1.454 1.00 58.78 199 GLU A N 1
ATOM 1613 C CA . GLU A 1 199 ? 24.684 -20.225 -0.370 1.00 58.78 199 GLU A CA 1
ATOM 1614 C C . GLU A 1 199 ? 25.471 -21.516 -0.611 1.00 58.78 199 GLU A C 1
ATOM 1616 O O . GLU A 1 199 ? 26.690 -21.498 -0.484 1.00 58.78 199 GLU A O 1
ATOM 1621 N N . ARG A 1 200 ? 24.812 -22.584 -1.084 1.00 55.62 200 ARG A N 1
ATOM 1622 C CA . ARG A 1 200 ? 25.479 -23.832 -1.498 1.00 55.62 200 ARG A CA 1
ATOM 1623 C C . ARG A 1 200 ? 26.436 -23.650 -2.677 1.00 55.62 200 ARG A C 1
ATOM 1625 O O . ARG A 1 200 ? 27.565 -24.123 -2.617 1.00 55.62 200 ARG A O 1
ATOM 1632 N N . MET A 1 201 ? 26.022 -22.921 -3.720 1.00 53.59 201 MET A N 1
ATOM 1633 C CA . MET A 1 201 ? 26.904 -22.604 -4.855 1.00 53.59 201 MET A CA 1
ATOM 1634 C C . MET A 1 201 ? 28.125 -21.771 -4.440 1.00 53.59 201 MET A C 1
ATOM 1636 O O . MET A 1 201 ? 29.182 -21.906 -5.045 1.00 53.59 201 MET A O 1
ATOM 1640 N N . ILE A 1 202 ? 27.995 -20.914 -3.422 1.00 56.41 202 ILE A N 1
ATOM 1641 C CA . ILE A 1 202 ? 29.102 -20.105 -2.889 1.00 56.41 202 ILE A CA 1
ATOM 1642 C C . ILE A 1 202 ? 29.979 -20.930 -1.931 1.00 56.41 202 ILE A C 1
ATOM 1644 O O . ILE A 1 202 ? 31.187 -20.716 -1.887 1.00 56.41 202 ILE A O 1
ATOM 1648 N N . SER A 1 203 ? 29.408 -21.889 -1.196 1.00 54.72 203 SER A N 1
ATOM 1649 C CA . SER A 1 203 ? 30.138 -22.766 -0.270 1.00 54.72 203 SER A CA 1
ATOM 1650 C C . SER A 1 203 ? 30.770 -24.001 -0.932 1.00 54.72 203 SER A C 1
ATOM 1652 O O . SER A 1 203 ? 31.358 -24.826 -0.235 1.00 54.72 203 SER A O 1
ATOM 1654 N N . GLY A 1 204 ? 30.652 -24.150 -2.257 1.00 46.34 204 GLY A N 1
ATOM 1655 C CA . GLY A 1 204 ? 31.376 -25.155 -3.043 1.00 46.34 204 GLY A CA 1
ATOM 1656 C C . GLY A 1 204 ? 31.043 -26.616 -2.719 1.00 46.34 204 GLY A C 1
ATOM 1657 O O . GLY A 1 204 ? 31.934 -27.454 -2.816 1.00 46.34 204 GLY A O 1
ATOM 1658 N N . HIS A 1 205 ? 29.811 -26.914 -2.291 1.00 42.53 205 HIS A N 1
ATOM 1659 C CA . HIS A 1 205 ? 29.316 -28.286 -2.083 1.00 42.53 205 HIS A CA 1
ATOM 1660 C C . HIS A 1 205 ? 28.357 -28.701 -3.199 1.00 42.53 205 HIS A C 1
ATOM 1662 O O . HIS A 1 205 ? 27.495 -27.867 -3.566 1.00 42.53 205 HIS A O 1
#

InterPro domains:
  IPR000719 Protein kinase domain [PF00069] (30-193)
  IPR000719 Protein kinase domain [PS50011] (1-205)
  IPR000719 Protein kinase domain [SM00220] (10-202)
  IPR008271 Serine/threonine-protein kinase, active site [PS00108] (126-138)
  IPR011009 Protein kinase-like domain superfamily [SSF56112] (37-195)
  IPR050235 Casein kinase 1/Serine/threonine-protein kinase-like [PTHR11909] (37-193)

Sequence (205 aa):
MAKLKEVSAEEEEESLGIKTNQLFGDWKIVKKLDEAESSKSIGGAAIKLEIAVLELLNKNNSKMYVPQLFRARRRKKFHYMVVTLLGENLRSLRTDSKTGRISAETWSRLAIQCLYGIKLVHEIGYIHRDIKPPNFVMGHRSDVNRVRVVHVLDFGMARHFARFDGNKWIVRKARPSCDFRGTYRYCSPMCMRDVNNRERMISGH

Mean predicted aligned error: 10.66 Å

Nearest PDB structures (foldseek):
  6u0k-assembly1_B  TM=9.166E-01  e=7.589E-13  Homo sapiens
  6u0k-assembly2_A  TM=9.112E-01  e=1.110E-12  Homo sapiens
  7q8y-assembly2_B  TM=9.173E-01  e=3.478E-12  Homo sapiens
  4btk-assembly1_A  TM=9.192E-01  e=6.989E-12  Homo sapiens
  7jxy-assembly2_B  TM=9.177E-01  e=2.769E-10  Homo sapiens

Foldseek 3Di:
DQDQDPDPCPPCCVVVVDPCVVPPPAAKGKRKDWPVCLVPDLVVLLVVQQVVLQCLLCVVHDDFQAWHWPDWDDDPTMTMTITHDFAAFQVCVQVVPPPDGDDPVLVVVLVVLLVVQQVSSVVSQKHQLADDRRQWTFGDPVPPVGRSHIHGHRSSVMDGQWDDPPPDTDGDDDDPADDRDYDPVPDDVVSVVRVVVVVCVVVVD

Organism: NCBI:txid166011

Solvent-accessible surface area (backbone atoms only — not comparable to full-atom values): 12092 Å² total; per-residue (Å²): 128,85,81,84,65,93,63,68,70,73,77,56,34,72,81,68,73,50,89,51,95,86,70,69,93,59,72,63,40,75,52,76,46,47,35,79,55,29,78,76,37,77,62,30,59,13,55,55,43,28,50,54,50,44,50,64,62,38,68,88,49,79,46,84,32,42,66,44,70,78,45,74,50,80,54,96,61,27,39,38,36,35,29,50,45,60,44,59,24,50,46,52,57,68,71,66,46,85,87,52,79,81,48,73,68,55,52,51,56,50,51,54,36,50,49,53,27,53,48,58,43,43,75,76,22,28,43,54,62,49,68,50,51,74,33,32,25,28,24,21,83,87,38,80,90,38,36,90,37,41,24,53,51,71,42,49,59,42,43,78,48,34,45,76,77,86,87,51,77,46,67,61,80,83,69,98,70,78,83,90,72,63,54,76,95,58,52,57,70,68,63,53,49,57,51,53,53,48,52,35,67,73,68,74,106

pLDDT: mean 76.66, std 18.82, range [24.77, 97.38]